Protein AF-A0A0J7KGG7-F1 (afdb_monomer)

Radius of gyration: 34.93 Å; Cα contacts (8 Å, |Δi|>4): 55; chains: 1; bounding box: 53×81×132 Å

pLDDT: mean 72.63, std 22.44, range [27.03, 97.94]

Sequence (177 aa):
MWSIDSRVSQAGQLGDGTIENLNKLSRREVWPHLILHKKTIPLCEILYENRTKRFCYMKQHPDFGRGRLRYNSENKRKIDELWEKLSLTLNTAGYGPRKSPKEWAKTWRDWKSNVLKKVAKHKTYMMGTGGGSPKELQLSSTENALLNFLTLDASGLNEIPEGGFTNTMPTYDNNFT

Foldseek 3Di:
DDDDDDDDDDDDDDDDDDPPPVVPPPPDDDDDDDDDDPPPDDPVVLVVVLLVLLVVLCLVVLCLLLVVDDDDPVVVVVNQVSLQVSLCVSQVPVDDDRDHSVVSVVVSVVLLVVLVVLVVVLVVVVPDPPPDDRDDRDDDPSSVVVVCSNCVVVVVCPDPPPDDPPPPDDDDDPDDD

InterPro domains:
  IPR028002 Myb/SANT-like DNA-binding domain 5 [PF13873] (58-121)

Solve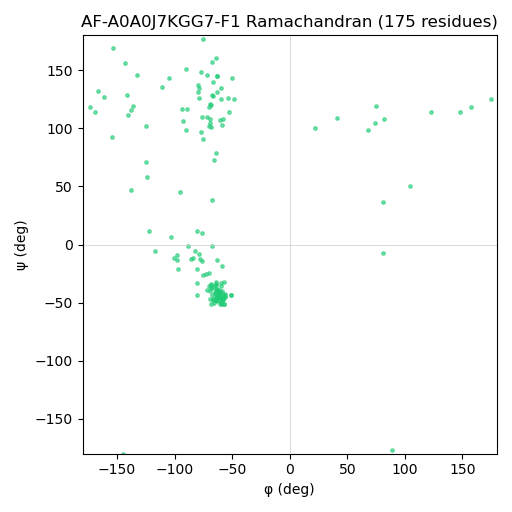nt-accessible surface area (backbone atoms only — not comparable to full-atom values): 11854 Å² total; per-residue (Å²): 135,88,87,88,85,91,84,90,88,82,91,81,84,90,78,91,87,70,79,78,65,66,75,74,67,81,81,67,87,84,86,83,83,90,84,91,76,84,79,79,75,55,70,68,57,47,52,47,51,54,52,50,55,53,50,54,53,28,65,78,38,50,47,67,57,71,65,67,66,67,95,47,75,68,48,50,52,51,52,52,53,52,33,46,53,49,28,52,62,50,50,67,65,81,61,68,82,76,54,55,37,69,53,49,52,48,54,51,52,52,51,53,52,52,52,52,50,54,53,49,54,44,53,54,55,72,73,45,89,65,95,64,82,88,78,78,85,88,67,54,73,69,51,50,53,49,49,48,72,70,43,68,76,54,75,80,56,87,77,69,75,80,87,66,85,76,84,74,73,81,79,81,82,87,80,82,134

Structure (mmCIF, N/CA/C/O backbone):
data_AF-A0A0J7KGG7-F1
#
_entry.id   AF-A0A0J7KGG7-F1
#
loop_
_atom_site.group_PDB
_atom_site.id
_atom_site.type_symbol
_atom_site.label_atom_id
_atom_site.label_alt_id
_atom_site.label_comp_id
_atom_site.label_asym_id
_atom_site.label_entity_id
_atom_site.label_seq_id
_atom_site.pdbx_PDB_ins_code
_atom_site.Cartn_x
_atom_site.Cartn_y
_atom_site.Cartn_z
_atom_site.occupancy
_atom_site.B_iso_or_equiv
_atom_site.auth_seq_id
_atom_site.auth_comp_id
_atom_site.auth_asym_id
_atom_site.auth_atom_id
_atom_site.pdbx_PDB_model_num
ATOM 1 N N . MET A 1 1 ? 5.109 -56.971 63.678 1.00 33.62 1 MET A N 1
ATOM 2 C CA . MET A 1 1 ? 6.122 -56.779 64.735 1.00 33.62 1 MET A CA 1
ATOM 3 C C . MET A 1 1 ? 6.374 -55.284 64.836 1.00 33.62 1 MET A C 1
ATOM 5 O O . MET A 1 1 ? 6.717 -54.680 63.830 1.00 33.62 1 MET A O 1
ATOM 9 N N . TRP A 1 2 ? 6.017 -54.687 65.970 1.00 27.03 2 TRP A N 1
ATOM 10 C CA . TRP A 1 2 ? 6.108 -53.249 66.237 1.00 27.03 2 TRP A CA 1
ATOM 11 C C . TRP A 1 2 ? 7.557 -52.845 66.540 1.00 27.03 2 TRP A C 1
ATOM 13 O O . TRP A 1 2 ? 8.254 -53.630 67.175 1.00 27.03 2 TRP A O 1
ATOM 23 N N . SER A 1 3 ? 7.966 -51.620 66.187 1.00 37.62 3 SER A N 1
ATOM 24 C CA . SER A 1 3 ? 8.790 -50.803 67.092 1.00 37.62 3 SER A CA 1
ATOM 25 C C . SER A 1 3 ? 8.764 -49.319 66.704 1.00 37.62 3 SER A C 1
ATOM 27 O O . SER A 1 3 ? 9.020 -48.958 65.558 1.00 37.62 3 SER A O 1
ATOM 29 N N . ILE A 1 4 ? 8.438 -48.491 67.695 1.00 40.03 4 ILE A N 1
ATOM 30 C CA . ILE A 1 4 ? 8.446 -47.022 67.721 1.00 40.03 4 ILE A CA 1
ATOM 31 C C . ILE A 1 4 ? 9.674 -46.580 68.539 1.00 40.03 4 ILE A C 1
ATOM 33 O O . ILE A 1 4 ? 10.006 -47.268 69.499 1.00 40.03 4 ILE A O 1
ATOM 37 N N . ASP A 1 5 ? 10.330 -45.480 68.141 1.00 40.66 5 ASP A N 1
ATOM 38 C CA . ASP A 1 5 ? 10.803 -44.331 68.964 1.00 40.66 5 ASP A CA 1
ATOM 39 C C . ASP A 1 5 ? 11.951 -43.591 68.239 1.00 40.66 5 ASP A C 1
ATOM 41 O O . ASP A 1 5 ? 12.915 -44.201 67.792 1.00 40.66 5 ASP A O 1
ATOM 45 N N . SER A 1 6 ? 11.819 -42.306 67.884 1.00 39.94 6 SER A N 1
ATOM 46 C CA . SER A 1 6 ? 11.853 -41.085 68.718 1.00 39.94 6 SER A CA 1
ATOM 47 C C . SER A 1 6 ? 13.276 -40.605 69.037 1.00 39.94 6 SER A C 1
ATOM 49 O O . SER A 1 6 ? 13.973 -41.187 69.871 1.00 39.94 6 SER A O 1
ATOM 51 N N . ARG A 1 7 ? 13.682 -39.488 68.404 1.00 36.22 7 ARG A N 1
ATOM 52 C CA . ARG A 1 7 ? 14.331 -38.355 69.091 1.00 36.22 7 ARG A CA 1
ATOM 53 C C . ARG A 1 7 ? 14.550 -37.140 68.183 1.00 36.22 7 ARG A C 1
ATOM 55 O O . ARG A 1 7 ? 15.299 -37.172 67.214 1.00 36.22 7 ARG A O 1
ATOM 62 N N . VAL A 1 8 ? 13.903 -36.049 68.581 1.00 42.38 8 VAL A N 1
ATOM 63 C CA . VAL A 1 8 ? 14.229 -34.655 68.258 1.00 42.38 8 VAL A CA 1
ATOM 64 C C . VAL A 1 8 ? 15.383 -34.209 69.163 1.00 42.38 8 VAL A C 1
ATOM 66 O O . VAL A 1 8 ? 15.300 -34.449 70.366 1.00 42.38 8 VAL A O 1
ATOM 69 N N . SER A 1 9 ? 16.399 -33.531 68.609 1.00 37.03 9 SER A N 1
ATOM 70 C CA . SER A 1 9 ? 17.137 -32.379 69.192 1.00 37.03 9 SER A CA 1
ATOM 71 C C . SER A 1 9 ? 18.605 -32.345 68.759 1.00 37.03 9 SER A C 1
ATOM 73 O O . SER A 1 9 ? 19.384 -33.181 69.194 1.00 37.03 9 SER A O 1
ATOM 75 N N . GLN A 1 10 ? 18.999 -31.329 67.985 1.00 36.94 10 GLN A N 1
ATOM 76 C CA . GLN A 1 10 ? 19.850 -30.225 68.464 1.00 36.94 10 GLN A CA 1
ATOM 77 C C . GLN A 1 10 ? 20.233 -29.302 67.300 1.00 36.94 10 GLN A C 1
ATOM 79 O O . GLN A 1 10 ? 20.795 -29.733 66.297 1.00 36.94 10 GLN A O 1
ATOM 84 N N . ALA A 1 11 ? 19.939 -28.013 67.465 1.00 40.75 11 ALA A N 1
ATOM 85 C CA . ALA A 1 11 ? 20.609 -26.944 66.744 1.00 40.75 11 ALA A CA 1
ATOM 86 C C . ALA A 1 11 ? 21.959 -26.673 67.430 1.00 40.75 11 ALA A C 1
ATOM 88 O O . ALA A 1 11 ? 22.004 -26.508 68.648 1.00 40.75 11 ALA A O 1
ATOM 89 N N . GLY A 1 12 ? 23.035 -26.617 66.645 1.00 35.19 12 GLY A N 1
ATOM 90 C CA . GLY A 1 12 ? 24.375 -26.199 67.055 1.00 35.19 12 GLY A CA 1
ATOM 91 C C . GLY A 1 12 ? 25.011 -25.372 65.936 1.00 35.19 12 GLY A C 1
ATOM 92 O O . GLY A 1 12 ? 24.965 -25.758 64.771 1.00 35.19 12 GLY A O 1
ATOM 93 N N . GLN A 1 13 ? 25.507 -24.192 66.299 1.00 39.41 13 GLN A N 1
ATOM 94 C CA . GLN A 1 13 ? 25.961 -23.107 65.429 1.00 39.41 13 GLN A CA 1
ATOM 95 C C . GLN A 1 13 ? 27.293 -23.366 64.695 1.00 39.41 13 GLN A C 1
ATOM 97 O O . GLN A 1 13 ? 28.221 -23.930 65.260 1.00 39.41 13 GLN A O 1
ATOM 102 N N . LEU A 1 14 ? 27.347 -22.828 63.467 1.00 45.09 14 LEU A N 1
ATOM 103 C CA . LEU A 1 14 ? 28.443 -22.120 62.773 1.00 45.09 14 LEU A CA 1
ATOM 104 C C . LEU A 1 14 ? 29.887 -22.647 62.904 1.00 45.09 14 LEU A C 1
ATOM 106 O O . LEU A 1 14 ? 30.578 -22.394 63.886 1.00 45.09 14 LEU A O 1
ATOM 110 N N . GLY A 1 15 ? 30.379 -23.211 61.796 1.00 37.56 15 GLY A N 1
ATOM 111 C CA . GLY A 1 15 ? 31.796 -23.337 61.459 1.00 37.56 15 GLY A CA 1
ATOM 112 C C . GLY A 1 15 ? 31.987 -23.080 59.963 1.00 37.56 15 GLY A C 1
ATOM 113 O O . GLY A 1 15 ? 31.482 -23.828 59.134 1.00 37.56 15 GLY A O 1
ATOM 114 N N . ASP A 1 16 ? 32.642 -21.963 59.674 1.00 49.59 16 ASP A N 1
ATOM 115 C CA . ASP A 1 16 ? 33.035 -21.399 58.384 1.00 49.59 16 ASP A CA 1
ATOM 116 C C . ASP A 1 16 ? 33.768 -22.393 57.461 1.00 49.59 16 ASP A C 1
ATOM 118 O O . ASP A 1 16 ? 34.584 -23.196 57.910 1.00 49.59 16 ASP A O 1
ATOM 122 N N . GLY A 1 17 ? 33.493 -22.299 56.159 1.00 50.81 17 GLY A N 1
ATOM 123 C CA . GLY A 1 17 ? 34.231 -23.008 55.123 1.00 50.81 17 GLY A CA 1
ATOM 124 C C . GLY A 1 17 ? 33.371 -23.915 54.251 1.00 50.81 17 GLY A C 1
ATOM 125 O O . GLY A 1 17 ? 32.957 -24.998 54.656 1.00 50.81 17 GLY A O 1
ATOM 126 N N . THR A 1 18 ? 33.275 -23.530 52.974 1.00 49.12 18 THR A N 1
ATOM 127 C CA . THR A 1 18 ? 32.952 -24.383 51.809 1.00 49.12 18 THR A CA 1
ATOM 128 C C . THR A 1 18 ? 31.530 -24.281 51.215 1.00 49.12 18 THR A C 1
ATOM 130 O O . THR A 1 18 ? 30.909 -25.288 50.884 1.00 49.12 18 THR A O 1
ATOM 133 N N . ILE A 1 19 ? 31.040 -23.063 50.934 1.00 39.84 19 ILE A N 1
ATOM 134 C CA . ILE A 1 19 ? 29.924 -22.847 49.974 1.00 39.84 19 ILE A CA 1
ATOM 135 C C . ILE A 1 19 ? 30.391 -22.929 48.500 1.00 39.84 19 ILE A C 1
ATOM 137 O O . ILE A 1 19 ? 29.578 -23.099 47.593 1.00 39.84 19 ILE A O 1
ATOM 141 N N . GLU A 1 20 ? 31.698 -22.929 48.215 1.00 46.97 20 GLU A N 1
ATOM 142 C CA . GLU A 1 20 ? 32.182 -23.031 46.826 1.00 46.97 20 GLU A CA 1
ATOM 143 C C . GLU A 1 20 ? 32.103 -24.435 46.202 1.00 46.97 20 GLU A C 1
ATOM 145 O O . GLU A 1 20 ? 32.180 -24.553 44.977 1.00 46.97 20 GLU A O 1
ATOM 150 N N . ASN A 1 21 ? 31.891 -25.504 46.979 1.00 44.69 21 ASN A N 1
ATOM 151 C CA . ASN A 1 21 ? 31.934 -26.870 46.430 1.00 44.69 21 ASN A CA 1
ATOM 152 C C . ASN A 1 21 ? 30.562 -27.502 46.137 1.00 44.69 21 ASN A C 1
ATOM 154 O O . ASN A 1 21 ? 30.492 -28.483 45.400 1.00 44.69 21 ASN A O 1
ATOM 158 N N . LEU A 1 22 ? 29.453 -26.912 46.598 1.00 39.75 22 LEU A N 1
ATOM 159 C CA . LEU A 1 22 ? 28.104 -27.399 46.256 1.00 39.75 22 LEU A CA 1
ATOM 160 C C . LEU A 1 22 ? 27.567 -26.836 44.927 1.00 39.75 22 LEU A C 1
ATOM 162 O O . LEU A 1 22 ? 26.628 -27.387 44.357 1.00 39.75 22 LEU A O 1
ATOM 166 N N . ASN A 1 23 ? 28.218 -25.815 44.357 1.00 41.81 23 ASN A N 1
ATOM 167 C CA . ASN A 1 23 ? 27.866 -25.259 43.042 1.00 41.81 23 ASN A CA 1
ATOM 168 C C . ASN A 1 23 ? 28.448 -26.034 41.843 1.00 41.81 23 ASN A C 1
ATOM 170 O O . ASN A 1 23 ? 28.125 -25.722 40.693 1.00 41.81 23 ASN A O 1
ATOM 174 N N . LYS A 1 24 ? 29.297 -27.049 42.070 1.00 47.84 24 LYS A N 1
ATOM 175 C CA . LYS A 1 24 ? 29.914 -27.834 40.983 1.00 47.84 24 LYS A CA 1
ATOM 176 C C . LYS A 1 24 ? 29.218 -29.159 40.665 1.00 47.84 24 LYS A C 1
ATOM 178 O O . LYS A 1 24 ? 29.480 -29.705 39.597 1.00 47.84 24 LYS A O 1
ATOM 183 N N . LEU A 1 25 ? 28.306 -29.648 41.509 1.00 41.81 25 LEU A N 1
ATOM 184 C CA . LEU A 1 25 ? 27.681 -30.966 41.308 1.00 41.81 25 LEU A CA 1
ATOM 185 C C . LEU A 1 25 ? 26.165 -30.955 41.074 1.00 41.81 25 LEU A C 1
ATOM 187 O O . LEU A 1 25 ? 25.631 -31.974 40.661 1.00 41.81 25 LEU A O 1
ATOM 191 N N . SER A 1 26 ? 25.478 -29.814 41.180 1.00 40.09 26 SER A N 1
ATOM 192 C CA . SER A 1 26 ? 24.053 -29.707 40.807 1.00 40.09 26 SER A CA 1
ATOM 193 C C . SER A 1 26 ? 23.867 -29.187 39.374 1.00 40.09 26 SER A C 1
ATOM 195 O O . SER A 1 26 ? 23.121 -28.249 39.105 1.00 40.09 26 SER A O 1
ATOM 197 N N . ARG A 1 27 ? 24.644 -29.730 38.429 1.00 43.72 27 ARG A N 1
ATOM 198 C CA . ARG A 1 27 ? 24.550 -29.384 36.997 1.00 43.72 27 ARG A CA 1
ATOM 199 C C . ARG A 1 27 ? 24.272 -30.589 36.101 1.00 43.72 27 ARG A C 1
ATOM 201 O O . ARG A 1 27 ? 24.385 -30.480 34.883 1.00 43.72 27 ARG A O 1
ATOM 208 N N . ARG A 1 28 ? 23.917 -31.738 36.675 1.00 44.31 28 ARG A N 1
ATOM 209 C CA . ARG A 1 28 ? 23.490 -32.910 35.911 1.00 44.31 28 ARG A CA 1
ATOM 210 C C . ARG A 1 28 ? 22.293 -33.540 36.605 1.00 44.31 28 ARG A C 1
ATOM 212 O O . ARG A 1 28 ? 22.433 -34.016 37.719 1.00 44.31 28 ARG A O 1
ATOM 219 N N . GLU A 1 29 ? 21.172 -33.507 35.881 1.00 47.88 29 GLU A N 1
ATOM 220 C CA . GLU A 1 29 ? 20.000 -34.379 36.044 1.00 47.88 29 GLU A CA 1
ATOM 221 C C . GLU A 1 29 ? 19.151 -34.022 37.281 1.00 47.88 29 GLU A C 1
ATOM 223 O O . GLU A 1 29 ? 19.550 -34.223 38.416 1.00 47.88 29 GLU A O 1
ATOM 228 N N . VAL A 1 30 ? 17.982 -33.385 37.138 1.00 38.88 30 VAL A N 1
ATOM 229 C CA . VAL A 1 30 ? 16.710 -34.027 36.757 1.00 38.88 30 VAL A CA 1
ATOM 230 C C . VAL A 1 30 ? 15.676 -32.938 36.366 1.00 38.88 30 VAL A C 1
ATOM 232 O O . VAL A 1 30 ? 15.513 -31.933 37.054 1.00 38.88 30 VAL A O 1
ATOM 235 N N . TRP A 1 31 ? 15.014 -33.148 35.222 1.00 45.50 31 TRP A N 1
ATOM 236 C CA . TRP A 1 31 ? 13.868 -32.412 34.627 1.00 45.50 31 TRP A CA 1
ATOM 237 C C . TRP A 1 31 ? 12.546 -32.761 35.385 1.00 45.50 31 TRP A C 1
ATOM 239 O O . TRP A 1 31 ? 12.657 -33.666 36.207 1.00 45.50 31 TRP A O 1
ATOM 249 N N . PRO A 1 32 ? 11.296 -32.240 35.160 1.00 49.81 32 PRO A N 1
ATOM 250 C CA . PRO A 1 32 ? 10.710 -31.439 34.059 1.00 49.81 32 PRO A CA 1
ATOM 251 C C . PRO A 1 32 ? 9.631 -30.372 34.477 1.00 49.81 32 PRO A C 1
ATOM 253 O O . PRO A 1 32 ? 9.215 -30.288 35.623 1.00 49.81 32 PRO A O 1
ATOM 256 N N . HIS A 1 33 ? 9.082 -29.633 33.496 1.00 40.44 33 HIS A N 1
ATOM 257 C CA . HIS A 1 33 ? 7.857 -28.798 33.567 1.00 40.44 33 HIS A CA 1
ATOM 258 C C . HIS A 1 33 ? 7.922 -27.439 34.318 1.00 40.44 33 HIS A C 1
ATOM 260 O O . HIS A 1 33 ? 8.082 -27.369 35.525 1.00 40.44 33 HIS A O 1
ATOM 266 N N . LEU A 1 34 ? 7.654 -26.361 33.561 1.00 45.09 34 LEU A N 1
ATOM 267 C CA . LEU A 1 34 ? 7.480 -24.955 33.976 1.00 45.09 34 LEU A CA 1
ATOM 268 C C . LEU A 1 34 ? 8.738 -24.239 34.506 1.00 45.09 34 LEU A C 1
ATOM 270 O O . LEU A 1 34 ? 9.012 -24.348 35.683 1.00 45.09 34 LEU A O 1
ATOM 274 N N . ILE A 1 35 ? 9.427 -23.438 33.670 1.00 42.34 35 ILE A N 1
ATOM 275 C CA . ILE A 1 35 ? 9.716 -21.989 33.857 1.00 42.34 35 ILE A CA 1
ATOM 276 C C . ILE A 1 35 ? 10.295 -21.431 32.530 1.00 42.34 35 ILE A C 1
ATOM 278 O O . ILE A 1 35 ? 11.362 -21.819 32.069 1.00 42.34 35 ILE A O 1
ATOM 282 N N . LEU A 1 36 ? 9.527 -20.528 31.910 1.00 47.03 36 LEU A N 1
ATOM 283 C CA . LEU A 1 36 ? 9.885 -19.448 30.974 1.00 47.03 36 LEU A CA 1
ATOM 284 C C . LEU A 1 36 ? 11.212 -19.506 30.175 1.00 47.03 36 LEU A C 1
ATOM 286 O O . LEU A 1 36 ? 12.221 -18.946 30.585 1.00 47.03 36 LEU A O 1
ATOM 290 N N . HIS A 1 37 ? 11.126 -19.910 2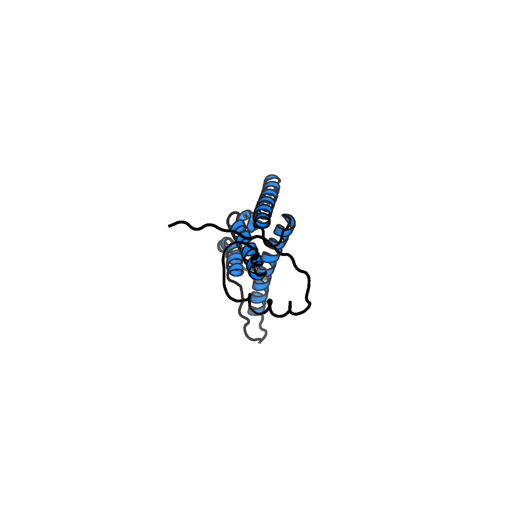8.904 1.00 39.81 37 HIS A N 1
ATOM 291 C CA . HIS A 1 37 ? 11.892 -19.258 27.833 1.00 39.81 37 HIS A CA 1
ATOM 292 C C . HIS A 1 37 ? 10.921 -18.810 26.738 1.00 39.81 37 HIS A C 1
ATOM 294 O O . HIS A 1 37 ? 10.452 -19.609 25.925 1.00 39.81 37 HIS A O 1
ATOM 300 N N . LYS A 1 38 ? 10.596 -17.511 26.714 1.00 48.69 38 LYS A N 1
ATOM 301 C CA . LYS A 1 38 ? 9.986 -16.884 25.538 1.00 48.69 38 LYS A CA 1
ATOM 302 C C . LYS A 1 38 ? 10.976 -17.050 24.387 1.00 48.69 38 LYS A C 1
ATOM 304 O O . LYS A 1 38 ? 12.018 -16.404 24.385 1.00 48.69 38 LYS A O 1
ATOM 309 N N . LYS A 1 39 ? 10.673 -17.941 23.441 1.00 49.72 39 LYS A N 1
ATOM 310 C CA . LYS A 1 39 ? 11.437 -18.083 22.199 1.00 49.72 39 LYS A CA 1
ATOM 311 C C . LYS A 1 39 ? 11.422 -16.730 21.486 1.00 49.72 39 LYS A C 1
ATOM 313 O O . LYS A 1 39 ? 10.381 -16.298 20.997 1.00 49.72 39 LYS A O 1
ATOM 318 N N . THR A 1 40 ? 12.550 -16.033 21.475 1.00 59.47 40 THR A N 1
ATOM 319 C CA . THR A 1 40 ? 12.745 -14.826 20.675 1.00 59.47 40 THR A CA 1
ATOM 320 C C . THR A 1 40 ? 12.766 -15.255 19.212 1.00 59.47 40 THR A C 1
ATOM 322 O O . THR A 1 40 ? 13.747 -15.817 18.735 1.00 59.47 40 THR A O 1
ATOM 325 N N . ILE A 1 41 ? 11.651 -15.056 18.507 1.00 62.47 41 ILE A N 1
ATOM 326 C CA . ILE A 1 41 ? 11.569 -15.299 17.064 1.00 62.47 41 ILE A CA 1
ATOM 327 C C . ILE A 1 41 ? 12.546 -14.325 16.373 1.00 62.47 41 ILE A C 1
ATOM 329 O O . ILE A 1 41 ? 12.530 -13.132 16.701 1.00 62.47 41 ILE A O 1
ATOM 333 N N . PRO A 1 42 ? 13.414 -14.780 15.450 1.00 73.75 42 PRO A N 1
ATOM 334 C CA . PRO A 1 42 ? 14.361 -13.897 14.780 1.00 73.75 42 PRO A CA 1
ATOM 335 C C . PRO A 1 42 ? 13.633 -12.830 13.950 1.00 73.75 42 PRO A C 1
ATOM 337 O O . PRO A 1 42 ? 12.582 -13.076 13.357 1.00 73.75 42 PRO A O 1
ATOM 340 N N . LEU A 1 43 ? 14.208 -11.623 13.884 1.00 70.00 43 LEU A N 1
ATOM 341 C CA . LEU A 1 43 ? 13.591 -10.465 13.220 1.00 70.00 43 LEU A CA 1
ATOM 342 C C . LEU A 1 43 ? 13.244 -10.725 11.744 1.00 70.00 43 LEU A C 1
ATOM 344 O O . LEU A 1 43 ? 12.259 -10.179 11.249 1.00 70.00 43 LEU A O 1
ATOM 348 N N . CYS A 1 44 ? 14.020 -11.556 11.042 1.00 71.81 44 CYS A N 1
ATOM 349 C CA . CYS A 1 44 ? 13.755 -11.924 9.650 1.00 71.81 44 CYS A CA 1
ATOM 350 C C . CYS A 1 44 ? 12.442 -12.704 9.486 1.00 71.81 44 CYS A C 1
ATOM 352 O O . CYS A 1 44 ? 11.679 -12.399 8.570 1.00 71.81 44 CYS A O 1
ATOM 354 N N . GLU A 1 45 ? 12.151 -13.628 10.401 1.00 74.12 45 GLU A N 1
ATOM 355 C CA . GLU A 1 45 ? 10.948 -14.463 10.381 1.00 74.12 45 GLU A CA 1
ATOM 356 C C . GLU A 1 45 ? 9.709 -13.613 10.677 1.00 74.12 45 GLU A C 1
ATOM 358 O O . GLU A 1 45 ? 8.759 -13.578 9.900 1.00 74.12 45 GLU A O 1
ATOM 363 N N . ILE A 1 46 ? 9.782 -12.775 11.716 1.00 75.44 46 ILE A N 1
ATOM 364 C CA . ILE A 1 46 ? 8.722 -11.821 12.063 1.00 75.44 46 ILE A CA 1
ATOM 365 C C . ILE A 1 46 ? 8.413 -10.878 10.888 1.00 75.44 46 ILE A C 1
ATOM 367 O O . ILE A 1 46 ? 7.251 -10.573 10.599 1.00 75.44 46 ILE A O 1
ATOM 371 N N . LEU A 1 47 ? 9.443 -10.358 10.214 1.00 75.44 47 LEU A N 1
ATOM 372 C CA . LEU A 1 47 ? 9.267 -9.466 9.067 1.00 75.44 47 LEU A CA 1
ATOM 373 C C . LEU A 1 47 ? 8.669 -10.198 7.859 1.00 75.44 47 LEU A C 1
ATOM 375 O O . LEU A 1 47 ? 7.853 -9.607 7.141 1.00 75.44 47 LEU A O 1
ATOM 379 N N . TYR A 1 48 ? 9.056 -11.455 7.639 1.00 79.12 48 TYR A N 1
ATOM 380 C CA . TYR A 1 48 ? 8.519 -12.301 6.580 1.00 79.12 48 TYR A CA 1
ATOM 381 C C . TYR A 1 48 ? 7.042 -12.620 6.818 1.00 79.12 48 TYR A C 1
ATOM 383 O O . TYR A 1 48 ? 6.212 -12.348 5.949 1.00 79.12 48 TYR A O 1
ATOM 391 N N . GLU A 1 49 ? 6.687 -13.077 8.017 1.00 83.31 49 GLU A N 1
ATOM 392 C CA . GLU A 1 49 ? 5.307 -13.378 8.396 1.00 83.31 49 GLU A CA 1
ATOM 393 C C . GLU A 1 49 ? 4.396 -12.157 8.238 1.00 83.31 49 GLU A C 1
ATOM 395 O O . GLU A 1 49 ? 3.344 -12.236 7.600 1.00 83.31 49 GLU A O 1
ATOM 400 N N . ASN A 1 50 ? 4.829 -10.989 8.723 1.00 86.38 50 ASN A N 1
ATOM 401 C CA . ASN A 1 50 ? 4.064 -9.750 8.577 1.00 86.38 50 ASN A CA 1
ATOM 402 C C . ASN A 1 50 ? 3.878 -9.346 7.108 1.00 86.38 50 ASN A C 1
ATOM 404 O O . ASN A 1 50 ? 2.797 -8.898 6.709 1.00 86.38 50 ASN A O 1
ATOM 408 N N . ARG A 1 51 ? 4.920 -9.502 6.281 1.00 89.12 51 ARG A N 1
ATOM 409 C CA . ARG A 1 51 ? 4.851 -9.217 4.841 1.00 89.12 51 ARG A CA 1
ATOM 410 C C . ARG A 1 51 ? 3.865 -10.154 4.147 1.00 89.12 51 ARG A C 1
ATOM 412 O O . ARG A 1 51 ? 3.023 -9.671 3.388 1.00 89.12 51 ARG A O 1
ATOM 419 N N . THR A 1 52 ? 3.949 -11.450 4.423 1.00 90.00 52 THR A N 1
ATOM 420 C CA . THR A 1 52 ? 3.104 -12.487 3.823 1.00 90.00 52 THR A CA 1
ATOM 421 C C . THR A 1 52 ? 1.651 -12.339 4.261 1.00 90.00 52 THR A C 1
ATOM 423 O O . THR A 1 52 ? 0.763 -12.298 3.412 1.00 90.00 52 THR A O 1
ATOM 426 N N . LYS A 1 53 ? 1.391 -12.141 5.558 1.00 91.94 53 LYS A N 1
ATOM 427 C CA . LYS A 1 53 ? 0.040 -11.944 6.103 1.00 91.94 53 LYS A CA 1
ATOM 428 C C . LYS A 1 53 ? -0.634 -10.708 5.513 1.00 91.94 53 LYS A C 1
ATOM 430 O O . LYS A 1 53 ? -1.766 -10.790 5.036 1.00 91.94 53 LYS A O 1
ATOM 435 N N . ARG A 1 54 ? 0.090 -9.584 5.442 1.00 93.00 54 ARG A N 1
ATOM 436 C CA . ARG A 1 54 ? -0.389 -8.383 4.745 1.00 93.00 54 ARG A CA 1
ATOM 437 C C . ARG A 1 54 ? -0.686 -8.676 3.279 1.00 93.00 54 ARG A C 1
ATOM 439 O O . ARG A 1 54 ? -1.733 -8.274 2.790 1.00 93.00 54 ARG A O 1
ATOM 446 N N . PHE A 1 55 ? 0.217 -9.352 2.571 1.00 95.12 55 PHE A N 1
ATOM 447 C CA . PHE A 1 55 ? 0.015 -9.656 1.157 1.00 95.12 55 PHE A CA 1
ATOM 448 C C . PHE A 1 55 ? -1.220 -10.536 0.923 1.00 95.12 55 PHE A C 1
ATOM 450 O O . PHE A 1 55 ? -2.008 -10.249 0.026 1.00 95.12 55 PHE A O 1
ATOM 457 N N . CYS A 1 56 ? -1.449 -11.549 1.761 1.00 94.06 56 CYS A N 1
ATOM 458 C CA . CYS A 1 56 ? -2.658 -12.369 1.716 1.00 94.06 56 CYS A CA 1
ATOM 459 C C . CYS A 1 56 ? -3.934 -11.536 1.876 1.00 94.06 56 CYS A C 1
ATOM 461 O O . CYS A 1 56 ? -4.866 -11.721 1.097 1.00 94.06 56 CYS A O 1
ATOM 463 N N . TYR A 1 57 ? -3.952 -10.575 2.800 1.00 95.81 57 TYR A N 1
ATOM 464 C CA . TYR A 1 57 ? -5.085 -9.661 2.962 1.00 95.81 57 TYR A CA 1
ATOM 465 C C . TYR A 1 57 ? -5.328 -8.795 1.715 1.00 95.81 57 TYR A C 1
ATOM 467 O O . TYR A 1 57 ? -6.461 -8.640 1.269 1.00 95.81 57 TYR A O 1
ATOM 475 N N . MET A 1 58 ? -4.262 -8.284 1.090 1.00 96.31 58 MET A N 1
ATOM 476 C CA . MET A 1 58 ? -4.371 -7.494 -0.147 1.00 96.31 58 MET A CA 1
ATOM 477 C C . MET A 1 58 ? -4.930 -8.310 -1.315 1.00 96.31 58 MET A C 1
ATOM 479 O O . MET A 1 58 ? -5.674 -7.772 -2.129 1.00 96.31 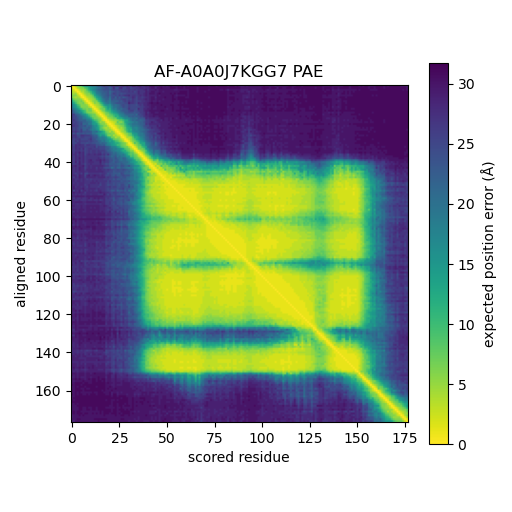58 MET A O 1
ATOM 483 N N . LYS A 1 59 ? -4.606 -9.606 -1.386 1.00 94.56 59 LYS A N 1
ATOM 484 C CA . LYS A 1 59 ? -5.159 -10.516 -2.398 1.00 94.56 59 LYS A CA 1
ATOM 485 C C . LYS A 1 59 ? -6.653 -10.782 -2.200 1.00 94.56 59 LYS A C 1
ATOM 487 O O . LYS A 1 59 ? -7.361 -10.918 -3.188 1.00 94.56 59 LYS A O 1
ATOM 492 N N . GLN A 1 60 ? -7.127 -10.834 -0.954 1.00 95.50 60 GLN A N 1
ATOM 493 C CA . GLN A 1 60 ? -8.557 -10.996 -0.641 1.00 95.50 60 GLN A CA 1
ATOM 494 C C . GLN A 1 60 ? -9.378 -9.748 -0.999 1.00 95.50 60 GLN A C 1
ATOM 496 O O . GLN A 1 60 ? -10.574 -9.843 -1.255 1.00 95.50 60 GLN A O 1
ATOM 501 N N . HIS A 1 61 ? -8.732 -8.580 -1.050 1.00 94.88 61 HIS A N 1
ATOM 502 C CA . HIS A 1 61 ? -9.351 -7.306 -1.403 1.00 94.88 61 HIS A CA 1
ATOM 503 C C . HIS A 1 61 ? -8.596 -6.648 -2.575 1.00 94.88 61 HIS A C 1
ATOM 505 O O . HIS A 1 61 ? -7.904 -5.645 -2.370 1.00 94.88 61 HIS A O 1
ATOM 511 N N . PRO A 1 62 ? -8.692 -7.191 -3.805 1.00 93.75 62 PRO A N 1
ATOM 512 C CA . PRO A 1 62 ? -7.820 -6.812 -4.917 1.00 93.75 62 PRO A CA 1
ATOM 513 C C . PRO A 1 62 ? -7.912 -5.328 -5.297 1.00 93.75 62 PRO A C 1
ATOM 515 O O . PRO A 1 62 ? -6.873 -4.694 -5.479 1.00 93.75 62 PRO A O 1
ATOM 518 N N . ASP A 1 63 ? -9.109 -4.736 -5.339 1.00 92.44 63 ASP A N 1
ATOM 519 C CA . ASP A 1 63 ? -9.275 -3.307 -5.661 1.00 92.44 63 ASP A CA 1
ATOM 520 C C . ASP A 1 63 ? -8.621 -2.397 -4.620 1.00 92.44 63 ASP A C 1
ATOM 522 O O . ASP A 1 63 ? -7.977 -1.402 -4.958 1.00 92.44 63 ASP A O 1
ATOM 526 N N . PHE A 1 64 ? -8.717 -2.771 -3.345 1.00 95.00 64 PHE A N 1
ATOM 527 C CA . PHE A 1 64 ? -8.060 -2.077 -2.243 1.00 95.00 64 PHE A CA 1
ATOM 528 C C . PHE A 1 64 ? -6.537 -2.243 -2.300 1.00 95.00 64 PHE A C 1
ATOM 530 O O . PHE A 1 64 ? -5.801 -1.254 -2.291 1.00 95.00 64 PHE A O 1
ATOM 537 N N . GLY A 1 65 ? -6.043 -3.478 -2.428 1.00 94.25 65 GLY A N 1
ATOM 538 C CA . GLY A 1 65 ? -4.609 -3.761 -2.469 1.00 94.25 65 GLY A CA 1
ATOM 539 C C . GLY A 1 65 ? -3.914 -3.104 -3.663 1.00 94.25 65 GLY A C 1
ATOM 540 O O . GLY A 1 65 ? -2.823 -2.524 -3.540 1.00 94.25 65 GLY A O 1
ATOM 541 N N . ARG A 1 66 ? -4.564 -3.114 -4.826 1.00 93.25 66 ARG A N 1
ATOM 542 C CA . ARG A 1 66 ? -4.056 -2.462 -6.039 1.00 93.25 66 ARG A CA 1
ATOM 543 C C . ARG A 1 66 ? -4.205 -0.943 -5.977 1.00 93.25 66 ARG A C 1
ATOM 545 O O . ARG A 1 66 ? -3.358 -0.251 -6.535 1.00 93.25 66 ARG A O 1
ATOM 552 N N . GLY A 1 67 ? -5.167 -0.429 -5.213 1.00 91.81 67 GLY A N 1
ATOM 553 C CA . GLY A 1 67 ? -5.474 1.000 -5.131 1.00 91.81 67 GLY A CA 1
ATOM 554 C C . GLY A 1 67 ? -6.336 1.475 -6.301 1.00 91.81 67 GLY A C 1
ATOM 555 O O . GLY A 1 67 ? -6.120 2.567 -6.809 1.00 91.81 67 GLY A O 1
ATOM 556 N N . ARG A 1 68 ? -7.268 0.631 -6.759 1.00 89.62 68 ARG A N 1
ATOM 557 C CA . ARG A 1 68 ? -8.158 0.868 -7.909 1.00 89.62 68 ARG A CA 1
ATOM 558 C C . ARG A 1 68 ? -9.588 1.253 -7.514 1.00 89.62 68 ARG A C 1
ATOM 560 O O . ARG A 1 68 ? -10.455 1.369 -8.373 1.00 89.62 68 ARG A O 1
ATOM 567 N N . LEU A 1 69 ? -9.847 1.466 -6.225 1.00 89.12 69 LEU A N 1
ATOM 568 C CA . LEU A 1 69 ? -11.132 1.986 -5.762 1.00 89.12 69 LEU A CA 1
ATOM 569 C C . LEU A 1 69 ? -11.308 3.437 -6.228 1.00 89.12 69 LEU A C 1
ATOM 571 O O . LEU A 1 69 ? -10.436 4.277 -6.003 1.00 89.12 69 LEU A O 1
ATOM 575 N N . ARG A 1 70 ? -12.445 3.733 -6.869 1.00 89.19 70 ARG A N 1
ATOM 576 C CA . ARG A 1 70 ? -12.787 5.097 -7.300 1.00 89.19 70 ARG A CA 1
ATOM 577 C C . ARG A 1 70 ? -12.932 6.013 -6.090 1.00 89.19 70 ARG A C 1
ATOM 579 O O . ARG A 1 70 ? -13.443 5.594 -5.052 1.00 89.19 70 ARG A O 1
ATOM 586 N N . TYR A 1 71 ? -12.539 7.272 -6.238 1.00 89.50 71 TYR A N 1
ATOM 587 C CA . TYR A 1 71 ? -12.705 8.249 -5.170 1.00 89.50 71 TYR A CA 1
ATOM 588 C C . TYR A 1 71 ? -14.183 8.629 -5.008 1.00 89.50 71 TYR A C 1
ATOM 590 O O . TYR A 1 71 ? -14.760 9.288 -5.868 1.00 89.50 71 TYR A O 1
ATOM 598 N N . ASN A 1 72 ? -14.791 8.192 -3.907 1.00 94.62 72 ASN A N 1
ATOM 599 C CA . ASN A 1 72 ? -16.090 8.648 -3.415 1.00 94.62 72 ASN A CA 1
ATOM 600 C C . ASN A 1 72 ? -16.149 8.449 -1.884 1.00 94.62 72 ASN A C 1
ATOM 602 O O . ASN A 1 72 ? -15.255 7.828 -1.299 1.00 94.62 72 ASN A O 1
ATOM 606 N N . SER A 1 73 ? -17.163 9.008 -1.221 1.00 94.19 73 SER A N 1
ATOM 607 C CA . SER A 1 73 ? -17.286 8.978 0.246 1.00 94.19 73 SER A CA 1
ATOM 608 C C . SER A 1 73 ? -17.411 7.558 0.810 1.00 94.19 73 SER A C 1
ATOM 610 O O . SER A 1 73 ? -16.778 7.241 1.816 1.00 94.19 73 SER A O 1
ATOM 612 N N . GLU A 1 74 ? -18.166 6.689 0.140 1.00 94.75 74 GLU A N 1
ATOM 613 C CA . GLU A 1 74 ? -18.344 5.287 0.521 1.00 94.75 74 GLU A CA 1
ATOM 614 C C . GLU A 1 74 ? -17.028 4.502 0.442 1.00 94.75 74 GLU A C 1
ATOM 616 O O . GLU A 1 74 ? -16.626 3.843 1.400 1.00 94.75 74 GLU A O 1
ATOM 621 N N . ASN A 1 75 ? -16.309 4.623 -0.672 1.00 94.31 75 ASN A N 1
ATOM 622 C CA . ASN A 1 75 ? -15.026 3.971 -0.888 1.00 94.31 75 ASN A CA 1
ATOM 623 C C . ASN A 1 75 ? -13.960 4.513 0.054 1.00 94.31 75 ASN A C 1
ATOM 625 O O . ASN A 1 75 ? -13.130 3.737 0.513 1.00 94.31 75 ASN A O 1
ATOM 629 N N . LYS A 1 76 ? -13.984 5.811 0.381 1.00 94.88 76 LYS A N 1
ATOM 630 C CA . LYS A 1 76 ? -13.101 6.372 1.409 1.00 94.88 76 LYS A CA 1
ATOM 631 C C . LYS A 1 76 ? -13.334 5.669 2.748 1.00 94.88 76 LYS A C 1
ATOM 633 O O . LYS A 1 76 ? -12.382 5.140 3.313 1.00 94.88 76 LYS A O 1
ATOM 638 N N . ARG A 1 77 ? -14.592 5.583 3.199 1.00 96.12 77 ARG A N 1
ATOM 639 C CA . ARG A 1 77 ? -14.954 4.871 4.435 1.00 96.12 77 ARG A CA 1
ATOM 640 C C . ARG A 1 77 ? -14.513 3.404 4.385 1.00 96.12 77 ARG A C 1
ATOM 642 O O . ARG A 1 77 ? -13.869 2.931 5.311 1.00 96.12 77 ARG A O 1
ATOM 649 N N . LYS A 1 78 ? -14.768 2.715 3.271 1.00 96.19 78 LYS A N 1
ATOM 650 C CA . LYS A 1 78 ? -14.363 1.317 3.055 1.00 96.19 78 LYS A CA 1
ATOM 651 C C . LYS A 1 78 ? -12.843 1.126 3.092 1.00 96.19 78 LYS A C 1
ATOM 653 O O . LYS A 1 78 ? -12.360 0.138 3.635 1.00 96.19 78 LYS A O 1
ATOM 658 N N . ILE A 1 79 ? -12.072 2.045 2.510 1.00 96.38 79 ILE A N 1
ATOM 659 C CA . ILE A 1 79 ? -10.602 2.019 2.552 1.00 96.38 79 ILE A CA 1
ATOM 660 C C . ILE A 1 79 ? -10.116 2.164 3.993 1.00 96.38 79 ILE A C 1
ATOM 662 O O . ILE A 1 79 ? -9.240 1.403 4.407 1.00 96.38 79 ILE A O 1
ATOM 666 N N . ASP A 1 80 ? -10.686 3.108 4.742 1.00 96.69 80 ASP A N 1
ATOM 667 C CA . ASP A 1 80 ? -10.341 3.332 6.145 1.00 96.69 80 ASP A CA 1
ATOM 668 C C . ASP A 1 80 ? -10.662 2.077 6.981 1.00 96.69 80 ASP A C 1
ATOM 670 O O . ASP A 1 80 ? -9.774 1.545 7.646 1.00 96.69 80 ASP A O 1
ATOM 674 N N . GLU A 1 81 ? -11.863 1.505 6.839 1.00 97.44 81 GLU A N 1
ATOM 675 C CA . GLU A 1 81 ? -12.274 0.250 7.494 1.00 97.44 81 GLU A CA 1
ATOM 676 C C . GLU A 1 81 ? -11.332 -0.927 7.179 1.00 97.44 81 GLU A C 1
ATOM 678 O O . GLU A 1 81 ? -10.957 -1.699 8.067 1.00 97.44 81 GLU A O 1
ATOM 683 N N . LEU A 1 82 ? -10.911 -1.071 5.919 1.00 97.94 82 LEU A N 1
ATOM 684 C CA . LEU A 1 82 ? -9.995 -2.136 5.507 1.00 97.94 82 LEU A CA 1
ATOM 685 C C . LEU A 1 82 ? -8.598 -1.964 6.112 1.00 97.94 82 LEU A C 1
ATOM 687 O O . LEU A 1 82 ? -7.978 -2.969 6.478 1.00 97.94 82 LEU A O 1
ATOM 691 N N . TRP A 1 83 ? -8.100 -0.730 6.231 1.00 97.69 83 TRP A N 1
ATOM 692 C CA . TRP A 1 83 ? -6.825 -0.452 6.895 1.00 97.69 83 TRP A CA 1
ATOM 693 C C . TRP A 1 83 ? -6.897 -0.677 8.404 1.00 97.69 83 TRP A C 1
ATOM 695 O O . TRP A 1 83 ? -5.953 -1.243 8.961 1.00 97.69 83 TRP A O 1
ATOM 705 N N . GLU A 1 84 ? -7.997 -0.290 9.051 1.00 97.69 84 GLU A N 1
ATOM 706 C CA . GLU A 1 84 ? -8.236 -0.545 10.476 1.00 97.69 84 GLU A CA 1
ATOM 707 C C . GLU A 1 84 ? -8.246 -2.048 10.769 1.00 97.69 84 GLU A C 1
ATOM 709 O O . GLU A 1 84 ? -7.472 -2.540 11.596 1.00 97.69 84 GLU A O 1
ATOM 714 N N . LYS A 1 85 ? -9.037 -2.818 10.012 1.00 96.69 85 LYS A N 1
ATOM 715 C CA . LYS A 1 85 ? -9.131 -4.274 10.176 1.00 96.69 85 LYS A CA 1
ATOM 716 C C . LYS A 1 85 ? -7.787 -4.970 9.960 1.00 96.69 85 LYS A C 1
ATOM 718 O O . LYS A 1 85 ? -7.421 -5.866 10.728 1.00 96.69 85 LYS A O 1
ATOM 723 N N . LEU A 1 86 ? -7.024 -4.552 8.949 1.00 95.75 86 LEU A N 1
ATOM 724 C CA . LEU A 1 86 ? -5.679 -5.073 8.708 1.00 95.75 86 LEU A CA 1
ATOM 725 C C . LEU A 1 86 ? -4.723 -4.732 9.858 1.00 95.75 86 LEU A C 1
ATOM 727 O O . LEU A 1 86 ? -3.993 -5.610 10.317 1.00 95.75 86 LEU A O 1
ATOM 731 N N . SER A 1 87 ? -4.725 -3.479 10.326 1.00 95.56 87 SER A N 1
ATOM 732 C CA . SER A 1 87 ? -3.878 -3.027 11.435 1.00 95.56 87 SER A CA 1
ATOM 733 C C . SER A 1 87 ? -4.155 -3.836 12.697 1.00 95.56 87 SER A C 1
ATOM 735 O O . SER A 1 87 ? -3.222 -4.393 13.277 1.00 95.56 87 SER A O 1
ATOM 737 N N . LEU A 1 88 ? -5.429 -4.007 13.058 1.00 94.31 88 LEU A N 1
ATOM 738 C CA . LEU A 1 88 ? -5.841 -4.837 14.185 1.00 94.31 88 LEU A CA 1
ATOM 739 C C . LEU A 1 88 ? -5.356 -6.285 14.024 1.00 94.31 88 LEU A C 1
ATOM 741 O O . LEU A 1 88 ? -4.748 -6.844 14.934 1.00 94.31 88 LEU A O 1
ATOM 745 N N . THR A 1 89 ? -5.548 -6.879 12.845 1.00 91.94 89 THR A N 1
ATOM 746 C CA . THR A 1 89 ? -5.164 -8.273 12.552 1.00 91.94 89 THR A CA 1
ATOM 747 C C . THR A 1 89 ? -3.647 -8.513 12.617 1.00 91.94 89 THR A C 1
ATOM 749 O O . THR A 1 89 ? -3.197 -9.614 12.954 1.00 91.94 89 THR A O 1
ATOM 752 N N . LEU A 1 90 ? -2.836 -7.514 12.263 1.00 91.00 90 LEU A N 1
ATOM 753 C CA . LEU A 1 90 ? -1.374 -7.589 12.352 1.00 91.00 90 LEU A CA 1
ATOM 754 C C . LEU A 1 90 ? -0.889 -7.321 13.782 1.00 91.00 90 LEU A C 1
ATOM 756 O O . LEU A 1 90 ? -0.060 -8.066 14.296 1.00 91.00 90 LEU A O 1
ATOM 760 N N . ASN A 1 91 ? -1.450 -6.318 14.456 1.00 91.38 91 ASN A N 1
ATOM 761 C CA . ASN A 1 91 ? -1.016 -5.908 15.793 1.00 91.38 91 ASN A CA 1
ATOM 762 C C . ASN A 1 91 ? -1.420 -6.912 16.894 1.00 91.38 91 ASN A C 1
ATOM 764 O O . ASN A 1 91 ? -0.754 -6.988 17.928 1.00 91.38 91 ASN A O 1
ATOM 768 N N . THR A 1 92 ? -2.481 -7.699 16.677 1.00 88.25 92 THR A N 1
ATOM 769 C CA . THR A 1 92 ? -2.962 -8.742 17.610 1.00 88.25 92 THR A CA 1
ATOM 770 C C . THR A 1 92 ? -2.156 -10.038 17.569 1.00 88.25 92 THR A C 1
ATOM 772 O O . THR A 1 92 ? -2.329 -10.874 18.450 1.00 88.25 92 THR A O 1
ATOM 775 N N . ALA A 1 93 ? -1.230 -10.205 16.618 1.00 80.06 93 ALA A N 1
ATOM 776 C CA . ALA A 1 93 ? -0.402 -11.411 16.514 1.00 80.06 93 ALA A CA 1
ATOM 777 C C . ALA A 1 93 ? 0.518 -11.636 17.735 1.00 80.06 93 ALA A C 1
ATOM 779 O O . ALA A 1 93 ? 1.055 -12.722 17.905 1.00 80.06 93 ALA A O 1
ATOM 780 N N . GLY A 1 94 ? 0.696 -10.636 18.608 1.00 74.44 94 GLY A N 1
ATOM 781 C CA . GLY A 1 94 ? 1.495 -10.749 19.836 1.00 74.44 94 GLY A CA 1
ATOM 782 C C . GLY A 1 94 ? 3.007 -10.599 19.625 1.00 74.44 94 GLY A C 1
ATOM 783 O O . GLY A 1 94 ? 3.747 -10.472 20.598 1.00 74.44 94 GLY A O 1
ATOM 784 N N . TYR A 1 95 ? 3.461 -10.536 18.372 1.00 78.75 95 TYR A N 1
ATOM 785 C CA . TYR A 1 95 ? 4.849 -10.323 17.971 1.00 78.75 95 TYR A CA 1
ATOM 786 C C . TYR A 1 95 ? 4.928 -9.438 16.714 1.00 78.75 95 TYR A C 1
ATOM 788 O O . TYR A 1 95 ? 3.989 -9.353 15.925 1.00 78.75 95 TYR A O 1
ATOM 796 N N . GLY A 1 96 ? 6.068 -8.767 16.527 1.00 81.31 96 GLY A N 1
ATOM 797 C CA . GLY A 1 96 ? 6.323 -7.887 15.384 1.00 81.31 96 GLY A CA 1
ATOM 798 C C . GLY A 1 96 ? 5.907 -6.424 15.546 1.00 81.31 96 GLY A C 1
ATOM 799 O O . GLY A 1 96 ? 5.528 -5.994 16.637 1.00 81.31 96 GLY A O 1
ATOM 800 N N . PRO A 1 97 ? 6.068 -5.616 14.479 1.00 85.69 97 PRO A N 1
ATOM 801 C CA . PRO A 1 97 ? 5.855 -4.178 14.549 1.00 85.69 97 PRO A CA 1
ATOM 802 C C . PRO A 1 97 ? 4.389 -3.845 14.811 1.00 85.69 97 PRO A C 1
ATOM 804 O O . PRO A 1 97 ? 3.514 -4.255 14.050 1.00 85.69 97 PRO A O 1
ATOM 807 N N . ARG A 1 98 ? 4.138 -3.030 15.835 1.00 90.44 98 ARG A N 1
ATOM 808 C CA . ARG A 1 98 ? 2.828 -2.417 16.059 1.00 90.44 98 ARG A CA 1
ATOM 809 C C . ARG A 1 98 ? 2.779 -1.101 15.306 1.00 90.44 98 ARG A C 1
ATOM 811 O O . ARG A 1 98 ? 3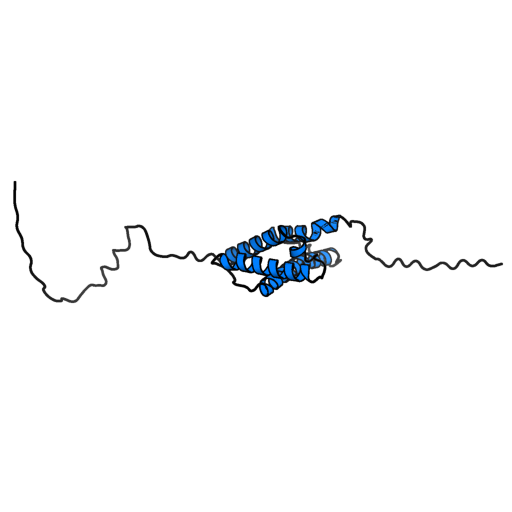.574 -0.209 15.583 1.00 90.44 98 ARG A O 1
ATOM 818 N N . LYS A 1 99 ? 1.884 -1.006 14.328 1.00 93.38 99 LYS A N 1
ATOM 819 C CA . LYS A 1 99 ? 1.752 0.169 13.463 1.00 93.38 99 LYS A CA 1
ATOM 820 C C . LYS A 1 99 ? 0.298 0.585 13.349 1.00 93.38 99 LYS A C 1
ATOM 822 O O . LYS A 1 99 ? -0.601 -0.261 13.306 1.00 93.38 99 LYS A O 1
ATOM 827 N N . SER A 1 100 ? 0.086 1.886 13.245 1.00 97.00 100 SER A N 1
ATOM 828 C CA . SER A 1 100 ? -1.203 2.469 12.903 1.00 97.00 100 SER A CA 1
ATOM 829 C C . SER A 1 100 ? -1.641 2.067 11.482 1.00 97.00 100 SER A C 1
ATOM 831 O O . SER A 1 100 ? -0.809 1.705 10.638 1.00 97.00 100 SER A O 1
ATOM 833 N N . PRO A 1 101 ? -2.941 2.175 11.171 1.00 97.00 101 PRO A N 1
ATOM 834 C CA . PRO A 1 101 ? -3.474 1.967 9.823 1.00 97.00 101 PRO A CA 1
ATOM 835 C C . PRO A 1 101 ? -2.723 2.777 8.751 1.00 97.00 101 PRO A C 1
ATOM 837 O O . PRO A 1 101 ? -2.330 2.243 7.712 1.00 97.00 101 PRO A O 1
ATOM 840 N N . LYS A 1 102 ? -2.419 4.052 9.037 1.00 97.00 102 LYS A N 1
ATOM 841 C CA . LYS A 1 102 ? -1.682 4.951 8.129 1.00 97.00 102 LYS A CA 1
ATOM 842 C C . LYS A 1 102 ? -0.250 4.477 7.861 1.00 97.00 102 LYS A C 1
ATOM 844 O O . LYS A 1 102 ? 0.230 4.538 6.726 1.00 97.00 102 LYS A O 1
ATOM 849 N N . GLU A 1 103 ? 0.442 3.977 8.880 1.00 96.81 103 GLU A N 1
ATOM 850 C CA . GLU A 1 103 ? 1.792 3.425 8.734 1.00 96.81 103 GLU A CA 1
ATOM 851 C C . GLU A 1 103 ? 1.794 2.101 7.965 1.00 96.81 103 GLU A C 1
ATOM 853 O O . GLU A 1 103 ? 2.704 1.851 7.165 1.00 96.81 103 GLU A O 1
ATOM 858 N N . TRP A 1 104 ? 0.771 1.261 8.145 1.00 96.56 104 TRP A N 1
ATOM 859 C CA . TRP A 1 104 ? 0.589 0.064 7.324 1.00 96.56 104 TRP A CA 1
ATOM 860 C C . TRP A 1 104 ? 0.317 0.415 5.861 1.00 96.56 104 TRP A C 1
ATOM 862 O O . TRP A 1 104 ? 0.943 -0.177 4.976 1.00 96.56 104 TRP A O 1
ATOM 872 N N . ALA A 1 105 ? -0.505 1.436 5.609 1.00 96.56 105 ALA A N 1
ATOM 873 C CA . ALA A 1 105 ? -0.747 1.968 4.273 1.00 96.56 105 ALA A CA 1
ATOM 874 C C . ALA A 1 105 ? 0.535 2.474 3.608 1.00 96.56 105 ALA A C 1
ATOM 876 O O . ALA A 1 105 ? 0.812 2.150 2.450 1.00 96.56 105 ALA A O 1
ATOM 877 N N . LYS A 1 106 ? 1.363 3.223 4.344 1.00 96.44 106 LYS A N 1
ATOM 878 C CA . LYS A 1 106 ? 2.692 3.638 3.877 1.00 96.44 106 LYS A CA 1
ATOM 879 C C . LYS A 1 106 ? 3.578 2.431 3.567 1.00 96.44 106 LYS A C 1
ATOM 881 O O . LYS A 1 106 ? 4.093 2.327 2.462 1.00 96.44 106 LYS A O 1
ATOM 886 N N . THR A 1 107 ? 3.678 1.476 4.493 1.00 95.94 107 THR A N 1
ATOM 887 C CA . THR A 1 107 ? 4.532 0.289 4.323 1.00 95.94 107 THR A CA 1
ATOM 888 C C . THR A 1 107 ? 4.130 -0.534 3.089 1.00 95.94 107 THR A C 1
ATOM 890 O O . THR A 1 107 ? 4.988 -1.088 2.402 1.00 95.94 107 THR A O 1
ATOM 893 N N . TRP A 1 108 ? 2.833 -0.620 2.785 1.00 96.50 108 TRP A N 1
ATOM 894 C CA . TRP A 1 108 ? 2.338 -1.262 1.567 1.00 96.50 108 TRP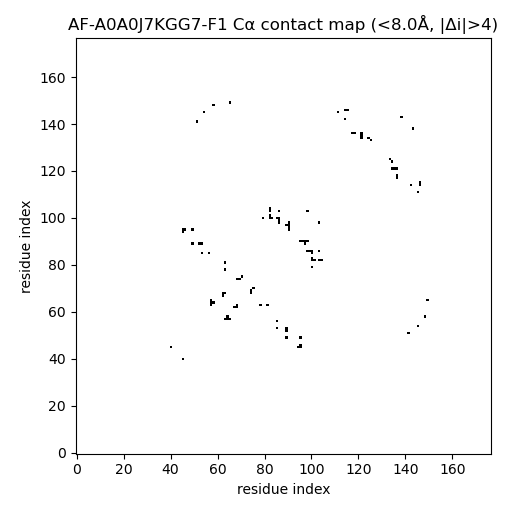 A CA 1
ATOM 895 C C . TRP A 1 108 ? 2.730 -0.495 0.298 1.00 96.50 108 TRP A C 1
ATOM 897 O O . TRP A 1 108 ? 3.252 -1.099 -0.640 1.00 96.50 108 TRP A O 1
ATOM 907 N N . ARG A 1 109 ? 2.531 0.832 0.272 1.00 96.25 109 ARG A N 1
ATOM 908 C CA . ARG A 1 109 ? 2.937 1.691 -0.855 1.00 96.25 109 ARG A CA 1
ATOM 909 C C . ARG A 1 109 ? 4.435 1.599 -1.130 1.00 96.25 109 ARG A C 1
ATOM 911 O O . ARG A 1 109 ? 4.823 1.384 -2.277 1.00 96.25 109 ARG A O 1
ATOM 918 N N . ASP A 1 110 ? 5.250 1.690 -0.085 1.00 95.69 110 ASP A N 1
ATOM 919 C CA . ASP A 1 110 ? 6.708 1.619 -0.187 1.00 95.69 110 ASP A CA 1
ATOM 920 C C . ASP A 1 110 ? 7.151 0.265 -0.749 1.00 95.69 110 ASP A C 1
ATOM 922 O O . ASP A 1 110 ? 7.996 0.212 -1.640 1.00 95.69 110 ASP A O 1
ATOM 926 N N . TRP A 1 111 ? 6.535 -0.836 -0.302 1.00 95.12 111 TRP A N 1
ATOM 927 C CA . TRP A 1 111 ? 6.868 -2.164 -0.816 1.00 95.12 111 TRP A CA 1
ATOM 928 C C . TRP A 1 111 ? 6.542 -2.313 -2.307 1.00 95.12 111 TRP A C 1
ATOM 930 O O . TRP A 1 111 ? 7.408 -2.753 -3.063 1.00 95.12 111 TRP A O 1
ATOM 940 N N . LYS A 1 112 ? 5.355 -1.869 -2.750 1.00 94.69 112 LYS A N 1
ATOM 941 C CA . LYS A 1 112 ? 5.000 -1.839 -4.182 1.00 94.69 112 LYS A CA 1
ATOM 942 C C . LYS A 1 112 ? 6.008 -1.020 -4.987 1.00 94.69 112 LYS A C 1
ATOM 944 O O . LYS A 1 112 ? 6.554 -1.512 -5.969 1.00 94.69 112 LYS A O 1
ATOM 949 N N . SER A 1 113 ? 6.289 0.204 -4.540 1.00 94.69 113 SER A N 1
ATOM 950 C CA . SER A 1 113 ? 7.258 1.100 -5.181 1.00 94.69 113 SER A CA 1
ATOM 951 C C . SER A 1 113 ? 8.639 0.451 -5.289 1.00 94.69 113 SER A C 1
ATOM 953 O O . SER A 1 113 ? 9.261 0.509 -6.343 1.00 94.69 113 SER A O 1
ATOM 955 N N . ASN A 1 114 ? 9.122 -0.194 -4.230 1.00 94.06 114 ASN A N 1
ATOM 956 C CA . ASN A 1 114 ? 10.443 -0.819 -4.229 1.00 94.06 114 ASN A CA 1
ATOM 957 C C . ASN A 1 114 ? 10.533 -1.981 -5.224 1.00 94.06 114 ASN A C 1
ATOM 959 O O . ASN A 1 11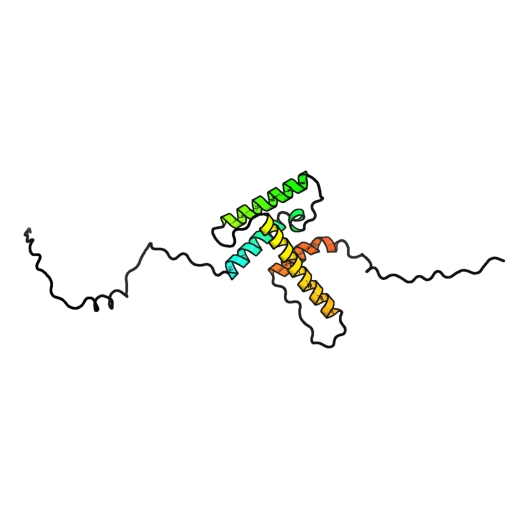4 ? 11.527 -2.078 -5.941 1.00 94.06 114 ASN A O 1
ATOM 963 N N . VAL A 1 115 ? 9.499 -2.822 -5.314 1.00 92.81 115 VAL A N 1
ATOM 964 C CA . VAL A 1 115 ? 9.451 -3.911 -6.304 1.00 92.81 115 VAL A CA 1
ATOM 965 C C . VAL A 1 115 ? 9.400 -3.354 -7.727 1.00 92.81 115 VAL A C 1
ATOM 967 O O . VAL A 1 115 ? 10.209 -3.749 -8.562 1.00 92.81 115 VAL A O 1
ATOM 970 N N . LEU A 1 116 ? 8.532 -2.377 -7.997 1.00 91.81 116 LEU A N 1
ATOM 971 C CA . LEU A 1 116 ? 8.427 -1.762 -9.325 1.00 91.81 116 LEU A CA 1
ATOM 972 C C . LEU A 1 116 ? 9.719 -1.043 -9.738 1.00 91.81 116 LEU A C 1
ATOM 974 O O . LEU A 1 116 ? 10.141 -1.159 -10.884 1.00 91.81 116 LEU A O 1
ATOM 978 N N . LYS A 1 117 ? 10.400 -0.363 -8.808 1.00 91.62 117 LYS A N 1
ATOM 979 C CA . LYS A 1 117 ? 11.709 0.264 -9.055 1.00 91.62 117 LYS A CA 1
ATOM 980 C C . LYS A 1 117 ? 12.786 -0.760 -9.407 1.00 91.62 117 LYS A C 1
ATOM 982 O O . LYS A 1 117 ? 13.589 -0.490 -10.295 1.00 91.62 117 LYS A O 1
ATOM 987 N N . LYS A 1 118 ? 12.810 -1.925 -8.744 1.00 91.19 118 LYS A N 1
ATOM 988 C CA . LYS A 1 118 ? 13.733 -3.020 -9.094 1.00 91.19 118 LYS A CA 1
ATOM 989 C C . LYS A 1 118 ? 13.509 -3.485 -10.536 1.00 91.19 118 LYS A C 1
ATOM 991 O O . LYS A 1 118 ? 14.471 -3.574 -11.293 1.00 91.19 118 LYS A O 1
ATOM 996 N N . VAL A 1 119 ? 12.250 -3.703 -10.922 1.00 90.56 119 VAL A N 1
ATOM 997 C CA . VAL A 1 119 ? 11.869 -4.116 -12.284 1.00 90.56 119 VAL A CA 1
ATOM 998 C C . VAL A 1 119 ? 12.227 -3.042 -13.313 1.00 90.56 119 VAL A C 1
ATOM 1000 O O . VAL A 1 119 ? 12.871 -3.345 -14.314 1.00 90.56 119 VAL A O 1
ATOM 1003 N N . ALA A 1 120 ? 11.878 -1.779 -13.055 1.00 87.69 120 ALA A N 1
ATOM 1004 C CA . ALA A 1 120 ? 12.177 -0.666 -13.954 1.00 87.69 120 ALA A CA 1
ATOM 1005 C C . ALA A 1 120 ? 13.687 -0.492 -14.165 1.00 87.69 120 ALA A C 1
ATOM 1007 O O . ALA A 1 120 ? 14.141 -0.398 -15.301 1.00 87.69 120 ALA A O 1
ATOM 1008 N N . LYS A 1 121 ? 14.479 -0.538 -13.083 1.00 87.56 121 LYS A N 1
ATOM 1009 C CA . LYS A 1 121 ? 15.945 -0.459 -13.148 1.00 87.56 121 LYS A CA 1
ATOM 1010 C C . LYS A 1 121 ? 16.539 -1.579 -14.004 1.00 87.56 121 LYS A C 1
ATOM 1012 O O . LYS A 1 121 ? 17.471 -1.330 -14.762 1.00 87.56 121 LYS A O 1
ATOM 1017 N N . HIS A 1 122 ? 15.998 -2.791 -13.895 1.00 86.50 122 HIS A N 1
ATOM 1018 C CA . HIS A 1 122 ? 16.418 -3.914 -14.728 1.00 86.50 122 HIS A CA 1
ATOM 1019 C C . HIS A 1 122 ? 16.030 -3.721 -16.200 1.00 86.50 122 HIS A C 1
ATOM 1021 O O . HIS A 1 122 ? 16.873 -3.915 -17.070 1.00 86.50 122 HIS A O 1
ATOM 1027 N N . LYS A 1 123 ? 14.805 -3.259 -16.493 1.00 85.88 123 LYS A N 1
ATOM 1028 C CA . LYS A 1 123 ? 14.377 -2.943 -17.869 1.00 85.88 123 LYS A CA 1
ATOM 1029 C C . LYS A 1 123 ? 15.286 -1.886 -18.507 1.00 85.88 123 LYS A C 1
ATOM 1031 O O . LYS A 1 123 ? 15.739 -2.073 -19.627 1.00 85.88 123 LYS A O 1
ATOM 1036 N N . THR A 1 124 ? 15.602 -0.806 -17.789 1.00 83.62 124 THR A N 1
ATOM 1037 C CA . THR A 1 124 ? 16.536 0.228 -18.270 1.00 83.62 124 THR A CA 1
ATOM 1038 C C . THR A 1 124 ? 17.930 -0.336 -18.531 1.00 83.62 124 THR A C 1
ATOM 1040 O O . THR A 1 124 ? 18.538 0.013 -19.535 1.00 83.62 124 THR A O 1
ATOM 1043 N N . TYR A 1 125 ? 18.427 -1.219 -17.661 1.00 83.44 125 TYR A N 1
ATOM 1044 C CA . TYR A 1 125 ? 19.714 -1.880 -17.864 1.00 83.44 125 TYR A CA 1
ATOM 1045 C C . TYR A 1 125 ? 19.715 -2.762 -19.127 1.00 83.44 125 TYR A C 1
ATOM 1047 O O . TYR A 1 125 ? 20.653 -2.673 -19.908 1.00 83.44 125 TYR A O 1
ATOM 1055 N N . MET A 1 126 ? 18.650 -3.537 -19.370 1.00 81.44 126 MET A N 1
ATOM 1056 C CA . MET A 1 126 ? 18.508 -4.358 -20.583 1.00 81.44 126 MET A CA 1
ATOM 1057 C C . MET A 1 126 ? 18.422 -3.546 -21.883 1.00 81.44 126 MET A C 1
ATOM 1059 O O . MET A 1 126 ? 18.869 -4.019 -22.920 1.00 81.44 126 MET A O 1
ATOM 1063 N N . MET A 1 127 ? 17.807 -2.360 -21.850 1.00 80.88 127 MET A N 1
ATOM 1064 C CA . MET A 1 127 ? 17.657 -1.497 -23.032 1.00 80.88 127 MET A CA 1
ATOM 1065 C C . MET A 1 127 ? 18.892 -0.621 -23.300 1.00 80.88 127 MET A C 1
ATOM 1067 O O . MET A 1 127 ? 18.980 0.010 -24.350 1.00 80.88 127 MET A O 1
ATOM 1071 N N . GLY A 1 128 ? 19.830 -0.535 -22.353 1.00 77.75 128 GLY A N 1
ATOM 1072 C CA . GLY A 1 128 ? 21.064 0.224 -22.526 1.00 77.75 128 GLY A CA 1
ATOM 1073 C C . GLY A 1 128 ? 22.092 -0.554 -23.346 1.00 77.75 128 GLY A C 1
ATOM 1074 O O . GLY A 1 128 ? 22.336 -1.726 -23.095 1.00 77.75 128 GLY A O 1
ATOM 1075 N N . THR A 1 129 ? 22.770 0.113 -24.277 1.00 75.31 129 THR A N 1
ATOM 1076 C CA . THR A 1 129 ? 23.873 -0.454 -25.079 1.00 75.31 129 THR A CA 1
ATOM 1077 C C . THR A 1 129 ? 25.223 -0.470 -24.346 1.00 75.31 129 THR A C 1
ATOM 1079 O O . THR A 1 129 ? 26.267 -0.695 -24.953 1.00 75.31 129 THR A O 1
ATOM 1082 N N . GLY A 1 130 ? 25.238 -0.214 -23.033 1.00 69.12 130 GLY A N 1
ATOM 1083 C CA . GLY A 1 130 ? 26.468 -0.199 -22.244 1.00 69.12 130 GLY A CA 1
ATOM 1084 C C . GLY A 1 130 ? 27.051 -1.606 -22.116 1.00 69.12 130 GLY A C 1
ATOM 1085 O O . GLY A 1 130 ? 26.389 -2.482 -21.571 1.00 69.12 130 GLY A O 1
ATOM 1086 N N . GLY A 1 131 ? 28.291 -1.811 -22.575 1.00 69.25 131 GLY A N 1
ATOM 1087 C CA . GLY A 1 131 ? 29.005 -3.100 -22.616 1.00 69.25 131 GLY A CA 1
ATOM 1088 C C . GLY A 1 131 ? 29.381 -3.720 -21.259 1.00 69.25 131 GLY A C 1
ATOM 1089 O O . GLY A 1 131 ? 30.472 -4.260 -21.111 1.00 69.25 131 GLY A O 1
ATOM 1090 N N . GLY A 1 132 ? 28.517 -3.614 -20.248 1.00 71.25 132 GLY A N 1
ATOM 1091 C CA . GLY A 1 132 ? 28.655 -4.318 -18.975 1.00 71.25 132 GLY A CA 1
ATOM 1092 C C . GLY A 1 132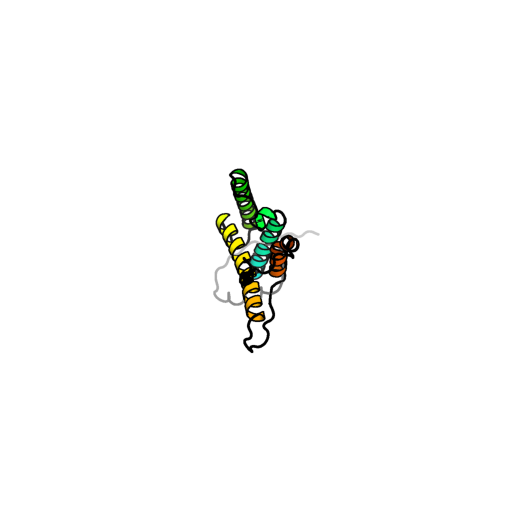 ? 27.954 -5.677 -19.001 1.00 71.25 132 GLY A C 1
ATOM 1093 O O . GLY A 1 132 ? 26.944 -5.840 -19.679 1.00 71.25 132 GLY A O 1
ATOM 1094 N N . SER A 1 133 ? 28.457 -6.636 -18.224 1.00 68.06 133 SER A N 1
ATOM 1095 C CA . SER A 1 133 ? 27.917 -8.001 -18.143 1.00 68.06 133 SER A CA 1
ATOM 1096 C C . SER A 1 133 ? 26.457 -8.042 -17.674 1.00 68.06 133 SER A C 1
ATOM 1098 O O . SER A 1 133 ? 26.165 -7.391 -16.661 1.00 68.06 133 SER A O 1
ATOM 1100 N N . PRO A 1 134 ? 25.576 -8.839 -18.321 1.00 67.31 134 PRO A N 1
ATOM 1101 C CA . PRO A 1 134 ? 24.156 -8.917 -17.990 1.00 67.31 134 PRO A CA 1
ATOM 1102 C C . PRO A 1 134 ? 23.905 -9.099 -16.490 1.00 67.31 134 PRO A C 1
ATOM 1104 O O . PRO A 1 134 ? 24.417 -10.030 -15.871 1.00 67.31 134 PRO A O 1
ATOM 1107 N N . LYS A 1 135 ? 23.105 -8.213 -15.889 1.00 72.62 135 LYS A N 1
ATOM 1108 C CA . LYS A 1 135 ? 22.626 -8.372 -14.512 1.00 72.62 135 LYS A CA 1
ATOM 1109 C C . LYS A 1 135 ? 21.273 -9.057 -14.528 1.00 72.62 135 LYS A C 1
ATOM 1111 O O . LYS A 1 135 ? 20.315 -8.469 -15.012 1.00 72.62 135 LYS A O 1
ATOM 1116 N N . GLU A 1 136 ? 21.186 -10.248 -13.950 1.00 79.31 136 GLU A N 1
ATOM 1117 C CA . GLU A 1 136 ? 19.910 -10.942 -13.777 1.00 79.31 136 GLU A CA 1
ATOM 1118 C C . GLU A 1 136 ? 18.987 -10.206 -12.791 1.00 79.31 136 GLU A C 1
ATOM 1120 O O . GLU A 1 136 ? 19.421 -9.709 -11.743 1.00 79.31 136 GLU A O 1
ATOM 1125 N N . LEU A 1 137 ? 17.689 -10.161 -13.102 1.00 83.75 137 LEU A N 1
ATOM 1126 C CA . LEU A 1 137 ? 16.666 -9.650 -12.194 1.00 83.75 137 LEU A CA 1
ATOM 1127 C C . LEU A 1 137 ? 16.470 -10.612 -11.018 1.00 83.75 137 LEU A C 1
ATOM 1129 O O . LEU A 1 137 ? 15.762 -11.609 -11.115 1.00 83.75 137 LEU A O 1
ATOM 1133 N N . GLN A 1 138 ? 17.035 -10.257 -9.869 1.00 87.06 138 GLN A N 1
ATOM 1134 C CA . GLN A 1 138 ? 16.851 -11.005 -8.629 1.00 87.06 138 GLN A CA 1
ATOM 1135 C C . GLN A 1 138 ? 15.626 -10.473 -7.862 1.00 87.06 138 GLN A C 1
ATOM 1137 O O . GLN A 1 138 ? 15.695 -9.457 -7.160 1.00 87.06 138 GLN A O 1
ATOM 1142 N N . LEU A 1 139 ? 14.486 -11.155 -8.006 1.00 88.25 139 LEU A N 1
ATOM 1143 C CA . LEU A 1 139 ? 13.283 -10.944 -7.193 1.00 88.25 139 LEU A CA 1
ATOM 1144 C C . LEU A 1 139 ? 13.045 -12.152 -6.288 1.00 88.25 139 LEU A C 1
ATOM 1146 O O . LEU A 1 139 ? 13.107 -13.298 -6.724 1.00 88.25 139 LEU A O 1
ATOM 1150 N N . SER A 1 140 ? 12.717 -11.897 -5.022 1.00 89.12 140 SER A N 1
ATOM 1151 C CA . SER A 1 140 ? 12.257 -12.967 -4.132 1.00 89.12 140 SER A CA 1
ATOM 1152 C C . SER A 1 140 ? 10.894 -13.510 -4.577 1.00 89.12 140 SER A C 1
ATOM 1154 O O . SER A 1 140 ? 10.106 -12.801 -5.206 1.00 89.12 140 SER A O 1
ATOM 1156 N N . SER A 1 141 ? 10.567 -14.745 -4.182 1.00 90.56 141 SER A N 1
ATOM 1157 C CA . SER A 1 141 ? 9.279 -15.386 -4.503 1.00 90.56 141 SER A CA 1
ATOM 1158 C C . SER A 1 141 ? 8.069 -14.502 -4.153 1.00 90.56 141 SER A C 1
ATOM 1160 O O . SER A 1 141 ? 7.164 -14.311 -4.966 1.00 90.56 141 SER A O 1
ATOM 1162 N N . THR A 1 142 ? 8.086 -13.850 -2.984 1.00 90.06 142 THR A N 1
ATOM 1163 C CA . THR A 1 142 ? 7.009 -12.938 -2.563 1.00 90.06 142 THR A CA 1
ATOM 1164 C C . THR A 1 142 ? 6.950 -11.656 -3.402 1.00 90.06 142 THR A C 1
ATOM 1166 O O . THR A 1 142 ? 5.865 -11.122 -3.622 1.00 90.06 142 THR A O 1
ATOM 1169 N N . GLU A 1 143 ? 8.089 -11.136 -3.868 1.00 92.56 143 GLU A N 1
ATOM 1170 C CA . GLU A 1 143 ? 8.126 -9.960 -4.747 1.00 92.56 143 GLU A CA 1
ATOM 1171 C C . GLU A 1 143 ? 7.617 -10.292 -6.151 1.00 92.56 143 GLU A C 1
ATOM 1173 O O . GLU A 1 143 ? 6.857 -9.502 -6.704 1.00 92.56 143 GLU A O 1
ATOM 1178 N N . ASN A 1 144 ? 7.950 -11.470 -6.686 1.00 92.81 144 ASN A N 1
ATOM 1179 C CA . ASN A 1 144 ? 7.379 -11.967 -7.940 1.00 92.81 144 ASN A CA 1
ATOM 1180 C C . ASN A 1 144 ? 5.863 -12.157 -7.830 1.00 92.81 144 ASN A C 1
ATOM 1182 O O . ASN A 1 144 ? 5.113 -11.701 -8.689 1.00 92.81 144 ASN A O 1
ATOM 1186 N N . ALA A 1 145 ? 5.388 -12.754 -6.734 1.00 93.38 145 ALA A N 1
ATOM 1187 C CA . ALA A 1 145 ? 3.957 -12.890 -6.491 1.00 93.38 145 ALA A CA 1
ATOM 1188 C C . ALA A 1 145 ? 3.256 -11.523 -6.387 1.00 93.38 145 ALA A C 1
ATOM 1190 O O . ALA A 1 145 ? 2.153 -11.356 -6.910 1.00 93.38 145 ALA A O 1
ATOM 1191 N N . LEU A 1 146 ? 3.892 -10.535 -5.745 1.00 94.31 146 LEU A N 1
ATOM 1192 C CA . LEU A 1 146 ? 3.385 -9.163 -5.703 1.00 94.31 146 LEU A CA 1
ATOM 1193 C C . LEU A 1 146 ? 3.345 -8.538 -7.099 1.00 94.31 146 LEU A C 1
ATOM 1195 O O . LEU A 1 146 ? 2.339 -7.927 -7.444 1.00 94.31 146 LEU A O 1
ATOM 1199 N N . LEU A 1 147 ? 4.405 -8.688 -7.894 1.00 93.44 147 LEU A N 1
ATOM 1200 C CA . LEU A 1 147 ? 4.459 -8.166 -9.257 1.00 93.44 147 LEU A CA 1
ATOM 1201 C C . LEU A 1 147 ? 3.304 -8.727 -10.090 1.00 93.44 147 LEU A C 1
ATOM 1203 O O . LEU A 1 147 ? 2.513 -7.944 -10.606 1.00 93.44 147 LEU A O 1
ATOM 1207 N N . ASN A 1 148 ? 3.130 -10.050 -10.091 1.00 93.12 148 ASN A N 1
ATOM 1208 C CA . ASN A 1 148 ? 2.019 -10.727 -10.760 1.00 93.12 148 ASN A CA 1
ATOM 1209 C C . ASN A 1 148 ? 0.658 -10.215 -10.271 1.00 93.12 148 ASN A C 1
ATOM 1211 O O . ASN A 1 148 ? -0.222 -9.915 -11.070 1.00 93.12 148 ASN A O 1
ATOM 1215 N N . PHE A 1 149 ? 0.478 -10.035 -8.959 1.00 93.25 149 PHE A N 1
ATOM 1216 C CA . PHE A 1 149 ? -0.758 -9.475 -8.404 1.00 93.25 149 PHE A CA 1
ATOM 1217 C C . PHE A 1 149 ? -1.072 -8.061 -8.927 1.00 93.25 149 PHE A C 1
ATOM 1219 O O . PHE A 1 149 ? -2.250 -7.718 -9.077 1.00 93.25 149 PHE A O 1
ATOM 1226 N N . LEU A 1 150 ? -0.048 -7.245 -9.204 1.00 91.50 150 LEU A N 1
ATOM 1227 C CA . LEU A 1 150 ? -0.199 -5.898 -9.758 1.00 91.50 150 LEU A CA 1
ATOM 1228 C C . LEU A 1 150 ? -0.417 -5.904 -11.282 1.00 91.50 150 LEU A C 1
ATOM 1230 O O . LEU A 1 150 ? -1.140 -5.036 -11.774 1.00 91.50 150 LEU A O 1
ATOM 1234 N N . THR A 1 151 ? 0.177 -6.857 -12.011 1.00 84.38 151 THR A N 1
ATOM 1235 C CA . THR A 1 151 ? 0.200 -6.901 -13.485 1.00 84.38 151 THR A CA 1
ATOM 1236 C C . THR A 1 151 ? -0.865 -7.790 -14.128 1.00 84.38 151 THR A C 1
ATOM 1238 O O . THR A 1 151 ? -1.181 -7.543 -15.284 1.00 84.38 151 THR A O 1
ATOM 1241 N N . LEU A 1 152 ? -1.460 -8.764 -13.426 1.00 69.56 152 LEU A N 1
ATOM 1242 C CA . LEU A 1 152 ? -2.373 -9.761 -14.028 1.00 69.56 152 LEU A CA 1
ATOM 1243 C C . LEU A 1 152 ? -3.622 -9.194 -14.738 1.00 69.56 152 LEU A C 1
ATOM 1245 O O . LEU A 1 152 ? -4.220 -9.897 -15.540 1.00 69.56 152 LEU A O 1
ATOM 1249 N N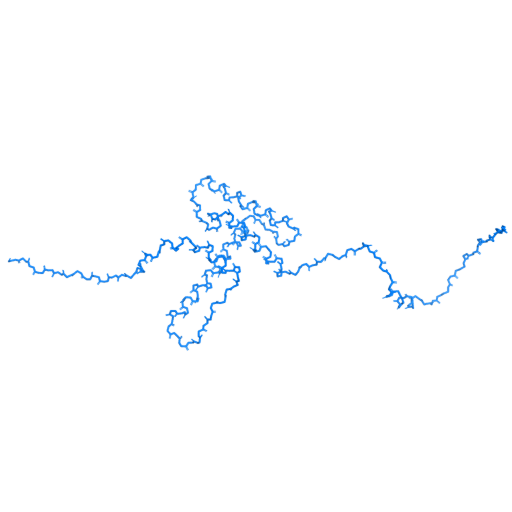 . ASP A 1 153 ? -4.015 -7.945 -14.473 1.00 52.06 153 ASP A N 1
ATOM 1250 C CA . ASP A 1 153 ? -5.108 -7.283 -15.216 1.00 52.06 153 ASP A CA 1
ATOM 1251 C C . ASP A 1 153 ? -4.608 -6.365 -16.347 1.00 52.06 153 ASP A C 1
ATOM 1253 O O . ASP A 1 153 ? -5.405 -5.861 -17.129 1.00 52.06 153 ASP A O 1
ATOM 1257 N N . ALA A 1 154 ? -3.300 -6.103 -16.434 1.00 48.72 154 ALA A N 1
ATOM 1258 C CA . ALA A 1 154 ? -2.707 -5.319 -17.521 1.00 48.72 154 ALA A CA 1
ATOM 1259 C C . ALA A 1 154 ? -2.495 -6.163 -18.790 1.00 48.72 154 ALA A C 1
ATOM 1261 O O . ALA A 1 154 ? -2.453 -5.615 -19.884 1.00 48.72 154 ALA A O 1
ATOM 1262 N N . SER A 1 155 ? -2.443 -7.493 -18.663 1.00 47.41 155 SER A N 1
ATOM 1263 C CA . SER A 1 155 ? -2.385 -8.448 -19.781 1.00 47.41 155 SER A CA 1
ATOM 1264 C C . SER A 1 155 ? -3.658 -8.504 -20.642 1.00 47.41 155 SER A C 1
ATOM 1266 O O . SER A 1 155 ? -3.689 -9.244 -21.619 1.00 47.41 155 SER A O 1
ATOM 1268 N N . GLY A 1 156 ? -4.695 -7.723 -20.308 1.00 41.94 156 GLY A N 1
ATOM 1269 C CA . GLY A 1 156 ? -5.837 -7.446 -21.189 1.00 41.94 156 GLY A CA 1
ATOM 1270 C C . GLY A 1 156 ? -5.638 -6.239 -22.119 1.00 41.94 156 GLY A C 1
ATOM 1271 O O . GLY A 1 156 ? -6.531 -5.929 -22.899 1.00 41.94 156 GLY A O 1
ATOM 1272 N N . LEU A 1 157 ? -4.495 -5.547 -22.039 1.00 45.44 157 LEU A N 1
ATOM 1273 C CA . LEU A 1 157 ? -4.126 -4.398 -22.874 1.00 45.44 157 LEU A CA 1
ATOM 1274 C C . LEU A 1 157 ? -2.788 -4.680 -23.577 1.00 45.44 157 LEU A C 1
ATOM 1276 O O . LEU A 1 157 ? -1.816 -3.951 -23.400 1.00 45.44 157 LEU A O 1
ATOM 1280 N N . ASN A 1 158 ? -2.720 -5.755 -24.365 1.00 41.62 158 ASN A N 1
ATOM 1281 C CA . ASN A 1 158 ? -1.526 -6.083 -25.160 1.00 41.62 158 ASN A CA 1
ATOM 1282 C C . ASN A 1 158 ? -1.378 -5.202 -26.421 1.00 41.62 158 ASN A C 1
ATOM 1284 O O . ASN A 1 158 ? -0.519 -5.470 -27.252 1.00 41.62 158 ASN A O 1
ATOM 1288 N N . GLU A 1 159 ? -2.186 -4.147 -26.562 1.00 41.44 159 GLU A N 1
ATOM 1289 C CA . GLU A 1 159 ? -2.239 -3.305 -27.762 1.00 41.44 159 GLU A CA 1
ATOM 1290 C C . GLU A 1 159 ? -2.334 -1.813 -27.422 1.00 41.44 1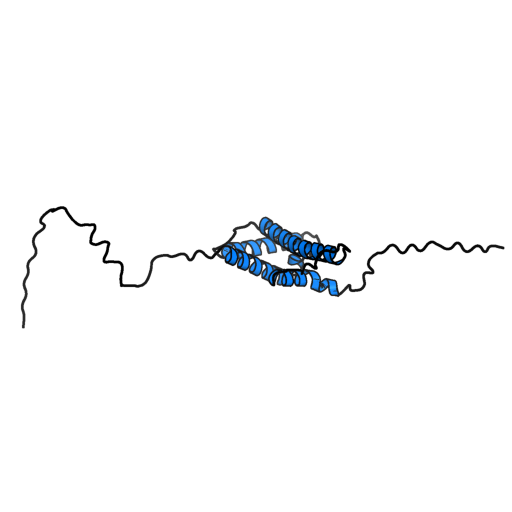59 GLU A C 1
ATOM 1292 O O . GLU A 1 159 ? -3.154 -1.083 -27.970 1.00 41.44 159 GLU A O 1
ATOM 1297 N N . ILE A 1 160 ? -1.505 -1.323 -26.499 1.00 50.81 160 ILE A N 1
ATOM 1298 C CA . ILE A 1 160 ? -1.165 0.104 -26.533 1.00 50.81 160 ILE A CA 1
ATOM 1299 C C . ILE A 1 160 ? 0.116 0.190 -27.359 1.00 50.81 160 ILE A C 1
ATOM 1301 O O . ILE A 1 160 ? 1.161 -0.233 -26.855 1.00 50.81 160 ILE A O 1
ATOM 1305 N N . PRO A 1 161 ? 0.064 0.684 -28.613 1.00 44.22 161 PRO A N 1
ATOM 1306 C CA . PRO A 1 161 ? 1.273 0.978 -29.363 1.00 44.22 161 PRO A CA 1
ATOM 1307 C C . PRO A 1 161 ? 2.122 1.896 -28.492 1.00 44.22 161 PRO A C 1
ATOM 1309 O O . PRO A 1 161 ? 1.621 2.909 -27.994 1.00 44.22 161 PRO A O 1
ATOM 1312 N N . GLU A 1 162 ? 3.378 1.521 -28.245 1.00 49.50 162 GLU A N 1
ATOM 1313 C CA . GLU A 1 162 ? 4.322 2.413 -27.583 1.00 49.50 162 GLU A CA 1
ATOM 1314 C C . GLU A 1 162 ? 4.301 3.725 -28.371 1.00 49.50 162 GLU A C 1
ATOM 1316 O O . GLU A 1 162 ? 4.605 3.729 -29.562 1.00 49.50 162 GLU A O 1
ATOM 1321 N N . GLY A 1 163 ? 3.816 4.798 -27.738 1.00 45.97 163 GLY A N 1
ATOM 1322 C CA . GLY A 1 163 ? 3.584 6.094 -28.364 1.00 45.97 163 GLY A CA 1
ATOM 1323 C C . GLY A 1 163 ? 4.890 6.717 -28.841 1.00 45.97 163 GLY A C 1
ATOM 1324 O O . GLY A 1 163 ? 5.449 7.589 -28.181 1.00 45.97 163 GLY A O 1
ATOM 1325 N N . GLY A 1 164 ? 5.382 6.247 -29.981 1.00 41.09 164 GLY A N 1
ATOM 1326 C CA . GLY A 1 164 ? 6.322 6.942 -30.828 1.00 41.09 164 GLY A CA 1
ATOM 1327 C C . GLY A 1 164 ? 5.537 7.964 -31.631 1.00 41.09 164 GLY A C 1
ATOM 1328 O O . GLY A 1 164 ? 4.553 7.630 -32.288 1.00 41.09 164 GLY A O 1
ATOM 1329 N N . PHE A 1 165 ? 5.954 9.221 -31.564 1.00 48.28 165 PHE A N 1
ATOM 1330 C CA . PHE A 1 165 ? 5.481 10.244 -32.482 1.00 48.28 165 PHE A CA 1
ATOM 1331 C C . PHE A 1 165 ? 5.837 9.792 -33.903 1.00 48.28 165 PHE A C 1
ATOM 1333 O O . PHE A 1 165 ? 7.000 9.853 -34.303 1.00 48.28 165 PHE A O 1
ATOM 1340 N N . THR A 1 166 ? 4.868 9.290 -34.668 1.00 50.12 166 THR A N 1
ATOM 1341 C CA . THR A 1 166 ? 5.071 9.113 -36.102 1.00 50.12 166 THR A CA 1
ATOM 1342 C C . THR A 1 166 ? 5.140 10.512 -36.695 1.00 50.12 166 THR A C 1
ATOM 1344 O O . THR A 1 166 ? 4.132 11.214 -36.749 1.00 50.12 166 THR A O 1
ATOM 1347 N N . ASN A 1 167 ? 6.335 10.933 -37.111 1.00 49.00 167 ASN A N 1
ATOM 1348 C CA . ASN A 1 167 ? 6.525 12.096 -37.972 1.00 49.00 167 ASN A CA 1
ATOM 1349 C C . ASN A 1 167 ? 5.893 11.803 -39.342 1.00 49.00 167 ASN A C 1
ATOM 1351 O O . ASN A 1 167 ? 6.585 11.568 -40.329 1.00 49.00 167 ASN A O 1
ATOM 1355 N N . THR A 1 168 ? 4.568 11.794 -39.422 1.00 49.22 168 THR A N 1
ATOM 1356 C CA . THR A 1 168 ? 3.869 11.988 -40.687 1.00 49.22 168 THR A CA 1
ATOM 1357 C C . THR A 1 168 ? 3.951 13.472 -41.009 1.00 49.22 168 THR A C 1
ATOM 1359 O O . THR A 1 168 ? 3.127 14.267 -40.562 1.00 49.22 168 THR A O 1
ATOM 1362 N N . MET A 1 169 ? 5.003 13.846 -41.740 1.00 50.41 169 MET A N 1
ATOM 1363 C CA . MET A 1 169 ? 5.041 15.104 -42.481 1.00 50.41 169 MET A CA 1
ATOM 1364 C C . MET A 1 169 ? 3.884 15.090 -43.489 1.00 50.41 169 MET A C 1
ATOM 1366 O O . MET A 1 169 ? 3.805 14.142 -44.272 1.00 50.41 169 MET A O 1
ATOM 1370 N N . PRO A 1 170 ? 2.984 16.087 -43.497 1.00 51.97 170 PRO A N 1
ATOM 1371 C CA . PRO A 1 170 ? 1.969 16.169 -44.533 1.00 51.97 170 PRO A CA 1
ATOM 1372 C C . PRO A 1 170 ? 2.648 16.501 -45.866 1.00 51.97 170 PRO A C 1
ATOM 1374 O O . PRO A 1 170 ? 3.327 17.520 -46.000 1.00 51.97 170 PRO A O 1
ATOM 1377 N N . THR A 1 171 ? 2.490 15.621 -46.852 1.00 53.06 171 THR A N 1
ATOM 1378 C CA . THR A 1 171 ? 2.806 15.918 -48.248 1.00 53.06 171 THR A CA 1
ATOM 1379 C C . THR A 1 171 ? 1.768 16.907 -48.763 1.00 53.06 171 THR A C 1
ATOM 1381 O O . THR A 1 171 ? 0.576 16.609 -48.767 1.00 53.06 171 THR A O 1
ATOM 1384 N N . TYR A 1 172 ? 2.210 18.098 -49.163 1.00 54.56 172 TYR A N 1
ATOM 1385 C CA . TYR A 1 172 ? 1.351 19.042 -49.866 1.00 54.56 172 TYR A CA 1
ATOM 1386 C C . TYR A 1 172 ? 1.186 18.572 -51.310 1.00 54.56 172 TYR A C 1
ATOM 1388 O O . TYR A 1 172 ? 2.130 18.633 -52.100 1.00 54.56 172 TYR A O 1
ATOM 1396 N N . ASP A 1 173 ? -0.018 18.114 -51.639 1.00 50.97 173 ASP A N 1
ATOM 1397 C CA . ASP A 1 173 ? -0.435 17.896 -53.016 1.00 50.97 173 ASP A CA 1
ATOM 1398 C C . ASP A 1 173 ? -0.597 19.254 -53.708 1.00 50.97 173 ASP A C 1
ATOM 1400 O O . ASP A 1 173 ? -1.560 19.990 -53.491 1.00 50.97 173 ASP A O 1
ATOM 1404 N N . ASN A 1 174 ? 0.375 19.595 -54.553 1.00 59.34 174 ASN A N 1
ATOM 1405 C CA . ASN A 1 174 ? 0.238 20.663 -55.535 1.00 59.34 174 ASN A CA 1
ATOM 1406 C C . ASN A 1 174 ? -0.605 20.143 -56.693 1.00 59.34 174 ASN A C 1
ATOM 1408 O O . ASN A 1 174 ? -0.053 19.506 -57.582 1.00 59.34 174 ASN A O 1
ATOM 1412 N N . ASN A 1 175 ? -1.905 20.430 -56.690 1.00 53.31 175 ASN A N 1
ATOM 1413 C CA . ASN A 1 175 ? -2.724 20.437 -57.900 1.00 53.31 175 ASN A CA 1
ATOM 1414 C C . ASN A 1 175 ? -3.925 21.369 -57.709 1.00 53.31 175 ASN A C 1
ATOM 1416 O O . ASN A 1 175 ? -4.984 20.940 -57.259 1.00 53.31 175 ASN A O 1
ATOM 1420 N N . PHE A 1 176 ? -3.772 22.632 -58.103 1.00 47.53 176 PHE A N 1
ATOM 1421 C CA . PHE A 1 176 ? -4.885 23.379 -58.679 1.00 47.53 176 PHE A CA 1
ATOM 1422 C C . PHE A 1 176 ? -4.384 24.144 -59.907 1.00 47.53 176 PHE A C 1
ATOM 1424 O O . PHE A 1 176 ? -3.435 24.920 -59.827 1.00 47.53 176 PHE A O 1
ATOM 1431 N N . THR A 1 177 ? -5.024 23.762 -61.009 1.00 52.88 177 THR A N 1
ATOM 1432 C CA . THR A 1 177 ? -5.000 24.187 -62.415 1.00 52.88 177 THR A CA 1
ATOM 1433 C C . THR A 1 177 ? -4.636 25.635 -62.704 1.00 52.88 177 THR A C 1
ATOM 1435 O O . THR A 1 177 ? -5.162 26.526 -62.000 1.00 52.88 177 THR A O 1
#

Secondary structure (DSSP, 8-state):
------------------SSSTTTTTTS----S---------HHHHHHHHHHHHHHHHHHSHHHHHT---SSHHHHHHHHHHHHHHHHHHHTTSSS----HHHHHHHHHHHHHHHHHHHHHHHHHHH----SPPPP----HHHHHHHHHHHTTGGG-TT---------PPP------

Organism: Lasius niger (NCBI:txid67767)

Mean predicted aligned error: 16.99 Å